Protein AF-A0A521TFN7-F1 (afdb_monomer_lite)

Structure (mmCIF, N/CA/C/O backbone):
data_AF-A0A521TFN7-F1
#
_entry.id   AF-A0A521TFN7-F1
#
loop_
_atom_site.group_PDB
_atom_site.id
_atom_site.type_symbol
_atom_site.label_atom_id
_atom_site.label_alt_id
_atom_site.label_comp_id
_atom_site.label_asym_id
_atom_site.label_entity_id
_atom_site.label_seq_id
_atom_site.pdbx_PDB_ins_code
_atom_site.Cartn_x
_atom_site.Cartn_y
_atom_site.Cartn_z
_atom_site.occupancy
_atom_site.B_iso_or_equiv
_atom_site.auth_seq_id
_atom_site.auth_comp_id
_atom_site.auth_asym_id
_atom_site.auth_atom_id
_atom_site.pdbx_PDB_model_num
ATOM 1 N N . MET A 1 1 ? 11.856 5.844 88.228 1.00 38.41 1 MET A N 1
ATOM 2 C CA . MET A 1 1 ? 12.738 6.100 87.065 1.00 38.41 1 MET A CA 1
ATOM 3 C C . MET A 1 1 ? 12.135 5.305 85.913 1.00 38.41 1 MET A C 1
ATOM 5 O O . MET A 1 1 ? 11.986 4.114 86.099 1.00 38.41 1 MET A O 1
ATOM 9 N N . THR A 1 2 ? 11.621 5.819 84.799 1.00 38.81 2 THR A N 1
ATOM 10 C CA . THR A 1 2 ? 11.638 7.142 84.160 1.00 38.81 2 THR A CA 1
ATOM 11 C C . THR A 1 2 ? 10.462 7.181 83.156 1.00 38.81 2 THR A C 1
ATOM 13 O O . THR A 1 2 ? 9.836 6.163 82.889 1.00 38.81 2 THR A O 1
ATOM 16 N N . LYS A 1 3 ? 10.146 8.386 82.681 1.00 35.00 3 LYS A N 1
ATOM 17 C CA . LYS A 1 3 ? 8.967 8.874 81.939 1.00 35.00 3 LYS A CA 1
ATOM 18 C C . LYS A 1 3 ? 8.659 8.250 80.546 1.00 35.00 3 LYS A C 1
ATOM 20 O O . LYS A 1 3 ? 9.514 7.570 79.992 1.00 35.00 3 LYS A O 1
ATOM 25 N N . PRO A 1 4 ? 7.457 8.546 79.986 1.00 46.44 4 PRO A N 1
ATOM 26 C CA . PRO A 1 4 ? 6.921 8.032 78.715 1.00 46.44 4 PRO A CA 1
ATOM 27 C C . PRO A 1 4 ? 7.415 8.814 77.482 1.00 46.44 4 PRO A C 1
ATOM 29 O O . PRO A 1 4 ? 7.963 9.909 77.622 1.00 46.44 4 PRO A O 1
ATOM 32 N N . THR A 1 5 ? 7.146 8.303 76.274 1.00 49.28 5 THR A N 1
ATOM 33 C CA . THR A 1 5 ? 7.401 9.014 75.007 1.00 49.28 5 THR A CA 1
ATOM 34 C C . THR A 1 5 ? 6.117 9.182 74.191 1.00 49.28 5 THR A C 1
ATOM 36 O O . THR A 1 5 ? 5.530 8.221 73.703 1.00 49.28 5 THR A O 1
ATOM 39 N N . THR A 1 6 ? 5.709 10.442 74.059 1.00 44.41 6 THR A N 1
ATOM 40 C CA . THR A 1 6 ? 4.770 11.001 73.074 1.00 44.41 6 THR A CA 1
ATOM 41 C C . THR A 1 6 ? 5.543 11.374 71.803 1.00 44.41 6 THR A C 1
ATOM 43 O O . THR A 1 6 ? 6.673 11.821 71.951 1.00 44.41 6 THR A O 1
ATOM 46 N N . ILE A 1 7 ? 4.936 11.274 70.610 1.00 44.56 7 ILE A N 1
ATOM 47 C CA . ILE A 1 7 ? 5.094 12.137 69.402 1.00 44.56 7 ILE A CA 1
ATOM 48 C C . ILE A 1 7 ? 4.027 11.626 68.403 1.00 44.56 7 ILE A C 1
ATOM 50 O O . ILE A 1 7 ? 4.047 10.463 68.027 1.00 44.56 7 ILE A O 1
ATOM 54 N N . ALA A 1 8 ? 2.881 12.288 68.225 1.00 36.22 8 ALA A N 1
ATOM 55 C CA . ALA A 1 8 ? 2.590 13.524 67.483 1.00 36.22 8 ALA A CA 1
ATOM 56 C C . ALA A 1 8 ? 2.286 13.307 65.978 1.00 36.22 8 ALA A C 1
ATOM 58 O O . ALA A 1 8 ? 3.154 12.973 65.186 1.00 36.22 8 ALA A O 1
ATOM 59 N N . ARG A 1 9 ? 1.000 13.536 65.657 1.00 42.31 9 ARG A N 1
ATOM 60 C CA . ARG A 1 9 ? 0.372 14.092 64.438 1.00 42.31 9 ARG A CA 1
ATOM 61 C C . ARG A 1 9 ? 1.174 14.130 63.123 1.00 42.31 9 ARG A C 1
ATOM 63 O O . ARG A 1 9 ? 2.123 14.892 63.011 1.00 42.31 9 ARG A O 1
ATOM 70 N N . CYS A 1 10 ? 0.552 13.590 62.071 1.00 30.14 10 CYS A N 1
ATOM 71 C CA . CYS A 1 10 ? 0.460 14.269 60.774 1.00 30.14 10 CYS A CA 1
ATOM 72 C C . CYS A 1 10 ? -1.018 14.420 60.378 1.00 30.14 10 CYS A C 1
ATOM 74 O O . CYS A 1 10 ? -1.673 13.471 59.958 1.00 30.14 10 CYS A O 1
ATOM 76 N N . LEU A 1 11 ? -1.536 15.638 60.556 1.00 45.72 11 LEU A N 1
ATOM 77 C CA . LEU A 1 11 ? -2.628 16.182 59.753 1.00 45.72 11 LEU A CA 1
ATOM 78 C C . LEU A 1 11 ? -2.015 16.553 58.396 1.00 45.72 11 LEU A C 1
ATOM 80 O O . LEU A 1 11 ? -1.072 17.341 58.375 1.00 45.72 11 LEU A O 1
ATOM 84 N N . ALA A 1 12 ? -2.566 16.064 57.289 1.00 41.22 12 ALA A N 1
ATOM 85 C CA . ALA A 1 12 ? -2.357 16.685 55.985 1.00 41.22 12 ALA A CA 1
ATOM 86 C C . ALA A 1 12 ? -3.567 16.431 55.076 1.00 41.22 12 ALA A C 1
ATOM 88 O O . ALA A 1 12 ? -3.718 15.370 54.487 1.00 41.22 12 ALA A O 1
ATOM 89 N N . LEU A 1 13 ? -4.431 17.448 55.056 1.00 41.59 13 LEU A N 1
ATOM 90 C CA . LEU A 1 13 ? -5.149 17.995 53.903 1.00 41.59 13 LEU A CA 1
ATOM 91 C C . LEU A 1 13 ? -5.840 17.012 52.947 1.00 41.59 13 LEU A C 1
ATOM 93 O O . LEU A 1 13 ? -5.252 16.483 52.010 1.00 41.59 13 LEU A O 1
ATOM 97 N N . ALA A 1 14 ? -7.161 16.935 53.111 1.00 45.47 14 ALA A N 1
ATOM 98 C CA . ALA A 1 14 ? -8.080 16.661 52.019 1.00 45.47 14 ALA A CA 1
ATOM 99 C C . ALA A 1 14 ? -7.884 17.713 50.912 1.00 45.47 14 ALA A C 1
ATOM 101 O O . ALA A 1 14 ? -8.245 18.881 51.073 1.00 45.47 14 ALA A O 1
ATOM 102 N N . SER A 1 15 ? -7.291 17.302 49.795 1.00 44.66 15 SER A N 1
ATOM 103 C CA . SER A 1 15 ? -7.237 18.101 48.576 1.00 44.66 15 SER A CA 1
ATOM 104 C C . SER A 1 15 ? -8.572 17.988 47.848 1.00 44.66 15 SER A C 1
ATOM 106 O O . SER A 1 15 ? -8.846 17.017 47.148 1.00 44.66 15 SER A O 1
ATOM 108 N N . VAL A 1 16 ? -9.410 19.007 48.025 1.00 49.88 16 VAL A N 1
ATOM 109 C CA . VAL A 1 16 ? -10.471 19.347 47.079 1.00 49.88 16 VAL A CA 1
ATOM 110 C C . VAL A 1 16 ? -9.792 20.034 45.898 1.00 49.88 16 VAL A C 1
ATOM 112 O O . VAL A 1 16 ? -9.343 21.170 46.024 1.00 49.88 16 VAL A O 1
ATOM 115 N N . THR A 1 17 ? -9.714 19.366 44.750 1.00 49.09 17 THR A N 1
ATOM 116 C CA . THR A 1 17 ? -9.373 20.023 43.482 1.00 49.09 17 THR A CA 1
ATOM 117 C C . THR A 1 17 ? -10.346 19.597 42.394 1.00 49.09 17 THR A C 1
ATOM 119 O O . THR A 1 17 ? -10.258 18.496 41.865 1.00 49.09 17 THR A O 1
ATOM 122 N N . GLY A 1 18 ? -11.262 20.518 42.085 1.00 44.19 18 GLY A N 1
ATOM 123 C CA . GLY A 1 18 ? -11.670 20.847 40.721 1.00 44.19 18 GLY A CA 1
ATOM 124 C C . GLY A 1 18 ? -12.322 19.741 39.903 1.00 44.19 18 GLY A C 1
ATOM 125 O O . GLY A 1 18 ? -11.679 19.130 39.056 1.00 44.19 18 GLY A O 1
ATOM 126 N N . ALA A 1 19 ? -13.636 19.593 40.059 1.00 43.91 19 ALA A N 1
ATOM 127 C CA . ALA A 1 19 ? -14.483 19.013 39.030 1.00 43.91 19 ALA A CA 1
ATOM 128 C C . ALA A 1 19 ? -14.452 19.904 37.771 1.00 43.91 19 ALA A C 1
ATOM 130 O O . ALA A 1 19 ? -15.163 20.903 37.690 1.00 43.91 19 ALA A O 1
ATOM 131 N N . CYS A 1 20 ? -13.644 19.537 36.777 1.00 45.12 20 CYS A N 1
ATOM 132 C CA . CYS A 1 20 ? -13.971 19.848 35.389 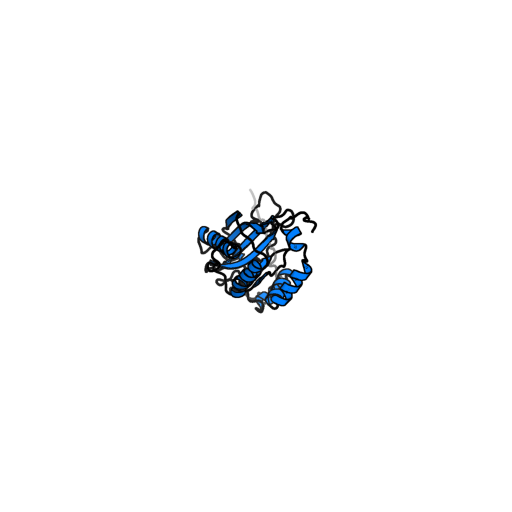1.00 45.12 20 CYS A CA 1
ATOM 133 C C . CYS A 1 20 ? -15.000 18.804 34.949 1.00 45.12 20 CYS A C 1
ATOM 135 O O . CYS A 1 20 ? -14.639 17.711 34.525 1.00 45.12 20 CYS A O 1
ATOM 137 N N . GLY A 1 21 ? -16.282 19.121 35.135 1.00 45.97 21 GLY A N 1
ATOM 138 C CA . GLY A 1 21 ? -17.409 18.324 34.651 1.00 45.97 21 GLY A CA 1
ATOM 139 C C . GLY A 1 21 ? -17.559 18.433 33.135 1.00 45.97 21 GLY A C 1
ATOM 140 O O . GLY A 1 21 ? -18.545 18.978 32.653 1.00 45.97 21 GLY A O 1
ATOM 141 N N . GLY A 1 22 ? -16.558 17.969 32.392 1.00 53.75 22 GLY A N 1
ATOM 142 C CA . GLY A 1 22 ? -16.786 17.489 31.038 1.00 53.75 22 GLY A CA 1
ATOM 143 C C . GLY A 1 22 ? -17.196 16.031 31.156 1.00 53.75 22 GLY A C 1
ATOM 144 O O . GLY A 1 22 ? -16.505 15.269 31.837 1.00 53.75 22 GLY A O 1
ATOM 145 N N . ASP A 1 23 ? -18.309 15.646 30.537 1.00 58.56 23 ASP A N 1
ATOM 146 C CA . ASP A 1 23 ? -18.606 14.228 30.366 1.00 58.56 23 ASP A CA 1
ATOM 147 C C . ASP A 1 23 ? -17.363 13.546 29.773 1.00 58.56 23 ASP A C 1
ATOM 149 O O . ASP A 1 23 ? -16.741 14.110 28.858 1.00 58.56 23 ASP A O 1
ATOM 153 N N . PRO A 1 24 ? -16.937 12.381 30.299 1.00 59.69 24 PRO A N 1
ATOM 154 C CA . PRO A 1 24 ? -15.847 11.644 29.685 1.00 59.69 24 PRO A CA 1
ATOM 155 C C . PRO A 1 24 ? -16.196 11.455 28.211 1.00 59.69 24 PRO A C 1
ATOM 157 O O . PRO A 1 24 ? -17.308 11.035 27.884 1.00 59.69 24 PRO A O 1
ATOM 160 N N . ALA A 1 25 ? -15.261 11.823 27.329 1.00 62.19 25 ALA A N 1
ATOM 161 C CA . ALA A 1 25 ? -15.455 11.665 25.896 1.00 62.19 25 ALA A CA 1
ATOM 162 C C . ALA A 1 25 ? -15.957 10.234 25.625 1.00 62.19 25 ALA A C 1
ATOM 164 O O . ALA A 1 25 ? -15.426 9.297 26.238 1.00 62.19 25 ALA A O 1
ATOM 165 N N . PRO A 1 26 ? -16.972 10.051 24.758 1.00 66.31 26 PRO A N 1
ATOM 166 C CA . PRO A 1 26 ? -17.491 8.727 24.454 1.00 66.31 26 PRO A CA 1
ATOM 167 C C . PRO A 1 26 ? -16.340 7.785 24.110 1.00 66.31 26 PRO A C 1
ATOM 169 O O . PRO A 1 26 ? -15.403 8.180 23.408 1.00 66.31 26 PRO A O 1
ATOM 172 N N . ALA A 1 27 ? -16.400 6.546 24.604 1.00 63.53 27 ALA A N 1
ATOM 173 C CA . ALA A 1 27 ? -15.430 5.537 24.206 1.00 63.53 27 ALA A CA 1
ATOM 174 C C . ALA A 1 27 ? -15.408 5.456 22.666 1.00 63.53 27 ALA A C 1
ATOM 176 O O . ALA A 1 27 ? -16.480 5.463 22.049 1.00 63.53 27 ALA A O 1
ATOM 177 N N . PRO A 1 28 ? -14.223 5.421 22.029 1.00 69.19 28 PRO A N 1
ATOM 178 C CA . PRO A 1 28 ? -14.148 5.355 20.578 1.00 69.19 28 PRO A CA 1
ATOM 179 C C . PRO A 1 28 ? -14.893 4.111 20.086 1.00 69.19 28 PRO A C 1
ATOM 181 O O . PRO A 1 28 ? -14.768 3.034 20.674 1.00 69.19 28 PRO A O 1
ATOM 184 N N . SER A 1 29 ? -15.678 4.269 19.016 1.00 81.19 29 SER A N 1
ATOM 185 C CA . SER A 1 29 ? -16.387 3.150 18.389 1.00 81.19 29 SER A CA 1
ATOM 186 C C . SER A 1 29 ? -15.400 2.008 18.098 1.00 81.19 29 SER A C 1
ATOM 188 O O . SER A 1 29 ? -14.308 2.284 17.595 1.00 81.19 29 SER A O 1
ATOM 190 N N . PRO A 1 30 ? -15.754 0.730 18.336 1.00 87.00 30 PRO A N 1
ATOM 191 C CA . PRO A 1 30 ? -14.953 -0.406 17.874 1.00 87.00 30 PRO A CA 1
ATOM 192 C C . PRO A 1 30 ? -14.670 -0.361 16.363 1.00 87.00 30 PRO A C 1
ATOM 194 O O . PRO A 1 30 ? -13.652 -0.862 15.892 1.00 87.00 30 PRO A O 1
ATOM 197 N N . GLU A 1 31 ? -15.546 0.295 15.599 1.00 91.38 31 GLU A N 1
ATOM 198 C CA . GLU A 1 31 ? -15.389 0.536 14.163 1.00 91.38 31 GLU A CA 1
ATOM 199 C C . GLU A 1 31 ? -14.352 1.617 13.842 1.00 91.38 31 GLU A C 1
ATOM 201 O O . GLU A 1 31 ? -13.931 1.723 12.701 1.00 91.38 31 GLU A O 1
ATOM 206 N N . ALA A 1 32 ? -13.929 2.415 14.822 1.00 94.69 32 ALA A N 1
ATOM 207 C CA . ALA A 1 32 ? -12.884 3.427 14.689 1.00 94.69 32 ALA A CA 1
ATOM 208 C C . ALA A 1 32 ? -11.502 2.911 15.124 1.00 94.69 32 ALA A C 1
ATOM 210 O O . ALA A 1 32 ? -10.544 3.682 15.161 1.00 94.69 32 ALA A O 1
ATOM 211 N N . ALA A 1 33 ? -11.377 1.631 15.490 1.00 96.88 33 ALA A N 1
ATOM 212 C CA . ALA A 1 33 ? -10.116 1.075 15.961 1.00 96.88 33 ALA A CA 1
ATOM 213 C C . ALA A 1 33 ? -9.003 1.204 14.902 1.00 96.88 33 ALA A C 1
ATOM 215 O O . ALA A 1 33 ? -9.241 1.071 13.698 1.00 96.88 33 ALA A O 1
ATOM 216 N N . LEU A 1 34 ? -7.777 1.455 15.366 1.00 97.44 34 LEU A N 1
ATOM 217 C CA . LEU A 1 34 ? -6.564 1.491 14.542 1.00 97.44 34 LEU A CA 1
ATOM 218 C C . LEU A 1 34 ? -6.017 0.079 14.345 1.00 97.44 34 LEU A C 1
ATOM 220 O O . LEU A 1 34 ? -6.179 -0.767 15.223 1.00 97.44 34 LEU A O 1
ATOM 224 N N . SER A 1 35 ? -5.323 -0.175 13.234 1.00 97.31 35 SER A N 1
ATOM 225 C CA . SER A 1 35 ? -4.816 -1.516 12.890 1.00 97.31 35 SER A CA 1
ATOM 226 C C . SER A 1 35 ? -4.012 -2.176 14.023 1.00 97.31 35 SER A C 1
ATOM 228 O O . SER A 1 35 ? -4.140 -3.377 14.248 1.00 97.31 35 SER A O 1
ATOM 230 N N . THR A 1 36 ? -3.269 -1.399 14.815 1.00 95.75 36 THR A N 1
ATOM 231 C CA . THR A 1 36 ? -2.483 -1.860 15.978 1.00 95.75 36 THR A CA 1
ATOM 232 C C . THR A 1 36 ? -3.307 -2.531 17.090 1.00 95.75 36 THR A C 1
ATOM 234 O O . THR A 1 36 ? -2.746 -3.241 17.934 1.00 95.75 36 THR A O 1
ATOM 237 N N . ALA A 1 37 ? -4.633 -2.360 17.086 1.00 96.12 37 ALA A N 1
ATOM 238 C CA . ALA A 1 37 ? -5.553 -3.067 17.973 1.00 96.12 37 ALA A CA 1
ATOM 239 C C . ALA A 1 37 ? -5.687 -4.561 17.627 1.00 96.12 37 ALA A C 1
ATOM 241 O O . ALA A 1 37 ? -5.988 -5.367 18.509 1.00 96.12 37 ALA A O 1
ATOM 242 N N . LEU A 1 38 ? -5.435 -4.946 16.373 1.00 96.62 38 LEU A N 1
ATOM 243 C CA . LEU A 1 38 ? -5.577 -6.325 15.916 1.00 96.62 38 LEU A CA 1
ATOM 244 C C . LEU A 1 38 ? -4.366 -7.188 16.278 1.00 96.62 38 LEU A C 1
ATOM 246 O O . LEU A 1 38 ? -3.252 -6.718 16.534 1.00 96.62 38 LEU A O 1
ATOM 250 N N . ARG A 1 39 ? -4.600 -8.499 16.282 1.00 97.19 39 ARG A N 1
ATOM 251 C CA . ARG A 1 39 ? -3.575 -9.541 16.388 1.00 97.19 39 ARG A CA 1
ATOM 252 C C . ARG A 1 39 ? -3.748 -10.525 15.233 1.00 97.19 39 ARG A C 1
ATOM 254 O O . ARG A 1 39 ? -4.873 -10.674 14.759 1.00 97.19 39 ARG A O 1
ATOM 261 N N . PRO A 1 40 ? -2.677 -11.205 14.792 1.00 96.94 40 PRO A N 1
ATOM 262 C CA . PRO A 1 40 ? -2.772 -12.198 13.731 1.00 96.94 40 PRO A CA 1
ATOM 263 C C . PRO A 1 40 ? -3.868 -13.235 14.018 1.00 96.94 40 PRO A C 1
ATOM 265 O O . PRO A 1 40 ? -3.866 -13.881 15.067 1.00 96.94 40 PRO A O 1
ATOM 268 N N . ARG A 1 41 ? -4.813 -13.383 13.085 1.00 97.94 41 ARG A N 1
ATOM 269 C CA . ARG A 1 41 ? -5.868 -14.417 13.107 1.00 97.94 41 ARG A CA 1
ATOM 270 C C . ARG A 1 41 ? -5.564 -15.577 12.166 1.00 97.94 41 ARG A C 1
ATOM 272 O O . ARG A 1 41 ? -6.124 -16.656 12.328 1.00 97.94 41 ARG A O 1
ATOM 279 N N . GLN A 1 42 ? -4.677 -15.343 11.202 1.00 98.44 42 GLN A N 1
ATOM 280 C CA . GLN A 1 42 ? -4.198 -16.325 10.239 1.00 98.44 42 GLN A CA 1
ATOM 281 C C . GLN A 1 42 ? -2.756 -16.734 10.559 1.00 98.44 42 GLN A C 1
ATOM 283 O O . GLN A 1 42 ? -2.085 -16.124 11.395 1.00 98.44 42 GLN A O 1
ATOM 288 N N . THR A 1 43 ? -2.266 -17.783 9.900 1.00 98.62 43 THR A N 1
ATOM 289 C CA . THR A 1 43 ? -0.879 -18.230 10.079 1.00 98.62 43 THR A CA 1
ATOM 290 C C . THR A 1 43 ? 0.109 -17.241 9.444 1.00 98.62 43 THR A C 1
ATOM 292 O O . THR A 1 43 ? -0.227 -16.576 8.464 1.00 98.62 43 THR A O 1
ATOM 295 N N . PRO A 1 44 ? 1.367 -17.179 9.917 1.00 98.75 44 PRO A N 1
ATOM 296 C CA . PRO A 1 44 ? 2.419 -16.414 9.244 1.00 98.75 44 PRO A CA 1
ATOM 297 C C . PRO A 1 44 ? 2.543 -16.748 7.745 1.00 98.75 44 PRO A C 1
ATOM 299 O O . PRO A 1 44 ? 2.650 -15.855 6.908 1.00 98.75 44 PRO A O 1
ATOM 302 N N . ALA A 1 45 ? 2.442 -18.036 7.394 1.00 98.81 45 ALA A N 1
ATOM 303 C CA . ALA A 1 45 ? 2.493 -18.497 6.007 1.00 98.81 45 ALA A CA 1
ATOM 304 C C . ALA A 1 45 ? 1.340 -17.947 5.152 1.00 98.81 45 ALA A C 1
ATOM 306 O O . ALA A 1 45 ? 1.550 -17.637 3.982 1.00 98.81 45 ALA A O 1
ATOM 307 N N . TYR A 1 46 ? 0.144 -17.778 5.727 1.00 98.81 46 TYR A N 1
ATOM 308 C CA . TYR A 1 46 ? -0.986 -17.170 5.027 1.00 98.81 46 TYR A CA 1
ATOM 309 C C . TYR A 1 46 ? -0.685 -15.722 4.628 1.00 98.81 46 TYR A C 1
ATOM 311 O O . TYR A 1 46 ? -0.870 -15.365 3.468 1.00 98.81 46 TYR A O 1
ATOM 319 N N . TYR A 1 47 ? -0.182 -14.896 5.550 1.00 98.81 47 TYR A N 1
ATOM 320 C CA . TYR A 1 47 ? 0.101 -13.487 5.252 1.00 98.81 47 TYR A CA 1
ATOM 321 C C . TYR A 1 47 ? 1.194 -13.332 4.187 1.00 98.81 47 TYR A C 1
ATOM 323 O O . TYR A 1 47 ? 1.046 -12.527 3.268 1.00 98.81 47 TYR A O 1
ATOM 331 N N . VAL A 1 48 ? 2.243 -14.161 4.250 1.00 98.88 48 VAL A N 1
ATOM 332 C CA . VAL A 1 48 ? 3.282 -14.216 3.207 1.00 98.88 48 VAL A CA 1
ATOM 333 C C . VAL A 1 48 ? 2.700 -14.664 1.863 1.00 98.88 48 VAL A C 1
ATOM 335 O O . VAL A 1 48 ? 3.049 -14.096 0.829 1.00 98.88 48 VAL A O 1
ATOM 338 N N . ALA A 1 49 ? 1.802 -15.652 1.851 1.00 98.81 49 ALA A N 1
ATOM 339 C CA . ALA A 1 49 ? 1.150 -16.103 0.625 1.00 98.81 49 ALA A CA 1
ATOM 340 C C . ALA A 1 49 ? 0.282 -14.996 0.005 1.00 98.81 49 ALA A C 1
ATOM 342 O O . ALA A 1 49 ? 0.396 -14.742 -1.189 1.00 98.81 49 ALA A O 1
ATOM 343 N N . GLN A 1 50 ? -0.520 -14.284 0.803 1.00 98.88 50 GLN A N 1
ATOM 344 C CA . GLN A 1 50 ? -1.331 -13.160 0.316 1.00 98.88 50 GLN A CA 1
ATOM 345 C C . GLN A 1 50 ? -0.471 -12.020 -0.249 1.00 98.88 50 GLN A C 1
ATOM 347 O O . GLN A 1 50 ? -0.809 -11.461 -1.289 1.00 98.88 50 GLN A O 1
ATOM 352 N N . ALA A 1 51 ? 0.658 -11.698 0.388 1.00 98.75 51 ALA A N 1
ATOM 353 C CA . ALA A 1 51 ? 1.592 -10.705 -0.141 1.00 98.75 51 ALA A CA 1
ATOM 354 C C . ALA A 1 51 ? 2.227 -11.153 -1.472 1.00 98.75 51 ALA A C 1
ATOM 356 O O . ALA A 1 51 ? 2.353 -10.362 -2.400 1.00 98.75 51 ALA A O 1
ATOM 357 N N . ASN A 1 52 ? 2.569 -12.437 -1.621 1.00 98.75 52 ASN A N 1
ATOM 358 C CA . ASN A 1 52 ? 3.062 -12.956 -2.900 1.00 98.75 52 ASN A CA 1
ATOM 359 C C . ASN A 1 52 ? 1.993 -12.931 -3.999 1.00 98.75 52 ASN A C 1
ATOM 361 O O . ASN A 1 52 ? 2.304 -12.525 -5.115 1.00 98.75 52 ASN A O 1
ATOM 365 N N . LEU A 1 53 ? 0.744 -13.280 -3.675 1.00 98.62 53 LEU A N 1
ATOM 366 C CA . LEU A 1 53 ? -0.378 -13.175 -4.612 1.00 98.62 53 LEU A CA 1
ATOM 367 C C . LEU A 1 53 ? -0.599 -11.735 -5.078 1.00 98.62 53 LEU A C 1
ATOM 369 O O . LEU A 1 53 ? -0.923 -11.507 -6.238 1.00 98.62 53 LEU A O 1
ATOM 373 N N . TYR A 1 54 ? -0.402 -10.749 -4.200 1.00 98.62 54 TYR A N 1
ATOM 374 C CA . TYR A 1 54 ? -0.418 -9.345 -4.602 1.00 98.62 54 TYR A CA 1
ATOM 375 C C . TYR A 1 54 ? 0.628 -9.054 -5.687 1.00 98.62 54 TYR A C 1
ATOM 377 O O . TYR A 1 54 ? 0.285 -8.473 -6.716 1.00 98.62 54 TYR A O 1
ATOM 385 N N . PHE A 1 55 ? 1.871 -9.511 -5.516 1.00 98.50 55 PHE A N 1
ATOM 386 C CA . PHE A 1 55 ? 2.913 -9.319 -6.529 1.00 98.50 55 PHE A CA 1
ATOM 387 C C . PHE A 1 55 ? 2.678 -10.112 -7.812 1.00 98.50 55 PHE A C 1
ATOM 389 O O . PHE A 1 55 ? 3.107 -9.663 -8.870 1.00 98.50 55 PHE A O 1
ATOM 396 N N . ASP A 1 56 ? 1.960 -11.234 -7.756 1.00 98.19 56 ASP A N 1
ATOM 397 C CA . ASP A 1 56 ? 1.517 -11.937 -8.964 1.00 98.19 56 ASP A CA 1
ATOM 398 C C . ASP A 1 56 ? 0.568 -11.073 -9.802 1.00 98.19 56 ASP A C 1
ATOM 400 O O . ASP A 1 56 ? 0.661 -11.076 -11.026 1.00 98.19 56 ASP A O 1
ATOM 404 N N . THR A 1 57 ? -0.260 -10.226 -9.177 1.00 97.19 57 THR A N 1
ATOM 405 C CA . THR A 1 57 ? -1.090 -9.265 -9.931 1.00 97.19 57 THR A CA 1
ATOM 406 C C . THR A 1 57 ? -0.276 -8.202 -10.671 1.00 97.19 57 THR A C 1
ATOM 408 O O . THR A 1 57 ? -0.811 -7.548 -11.564 1.00 97.19 57 THR A O 1
ATOM 411 N N . LEU A 1 58 ? 1.001 -8.041 -10.311 1.00 97.19 58 LEU A N 1
ATOM 412 C CA . LEU A 1 58 ? 1.953 -7.091 -10.882 1.00 97.19 58 LEU A CA 1
ATOM 413 C C . LEU A 1 58 ? 3.069 -7.792 -11.688 1.00 97.19 58 LEU A C 1
ATOM 415 O O . LEU A 1 58 ? 4.020 -7.136 -12.100 1.00 97.19 58 LEU A O 1
ATOM 419 N N . ASP A 1 59 ? 2.986 -9.109 -11.914 1.00 98.06 59 ASP A N 1
ATOM 420 C CA . ASP A 1 59 ? 3.950 -9.875 -12.712 1.00 98.06 59 ASP A CA 1
ATOM 421 C C . ASP A 1 59 ? 3.277 -10.375 -13.993 1.00 98.06 59 ASP A C 1
ATOM 423 O O . ASP A 1 59 ? 2.397 -11.231 -13.961 1.00 98.06 59 ASP A O 1
ATOM 427 N N . THR A 1 60 ? 3.725 -9.885 -15.148 1.00 97.69 60 THR A N 1
ATOM 428 C CA . THR A 1 60 ? 3.171 -10.265 -16.463 1.00 97.69 60 THR A CA 1
ATOM 429 C C . THR A 1 60 ? 3.327 -11.746 -16.824 1.00 97.69 60 THR A C 1
ATOM 431 O O . THR A 1 60 ? 2.743 -12.193 -17.810 1.00 97.69 60 THR A O 1
ATOM 434 N N . ARG A 1 61 ? 4.092 -12.524 -16.048 1.00 96.75 61 ARG A N 1
ATOM 435 C CA . ARG A 1 61 ? 4.231 -13.980 -16.223 1.00 96.75 61 ARG A CA 1
ATOM 436 C C . ARG A 1 61 ? 3.264 -14.792 -15.361 1.00 96.75 61 ARG A C 1
ATOM 438 O O . ARG A 1 61 ? 3.176 -16.002 -15.559 1.00 96.75 61 ARG A O 1
ATOM 445 N N . ALA A 1 62 ? 2.608 -14.172 -14.383 1.00 97.31 62 ALA A N 1
ATOM 446 C CA . ALA A 1 62 ? 1.670 -14.850 -13.500 1.00 97.31 62 ALA A CA 1
ATOM 447 C C . ALA A 1 62 ? 0.262 -14.908 -14.113 1.00 97.31 62 ALA A C 1
ATOM 449 O O . ALA A 1 62 ? -0.065 -14.173 -15.045 1.00 97.31 62 ALA A O 1
ATOM 450 N N . ASP A 1 63 ? -0.583 -15.800 -13.589 1.00 96.06 63 ASP A N 1
ATOM 451 C CA . ASP A 1 63 ? -1.984 -15.883 -14.003 1.00 96.06 63 ASP A CA 1
ATOM 452 C C . ASP A 1 63 ? -2.769 -14.681 -13.441 1.00 96.06 63 ASP A C 1
ATOM 454 O O . ASP A 1 63 ? -2.959 -14.594 -12.224 1.00 96.06 63 ASP A O 1
ATOM 458 N N . PRO A 1 64 ? -3.286 -13.772 -14.292 1.00 91.06 64 PRO A N 1
ATOM 459 C CA . PRO A 1 64 ? -3.986 -12.577 -13.834 1.00 91.06 64 PRO A CA 1
ATOM 460 C C . PRO A 1 64 ? -5.327 -12.876 -13.150 1.00 91.06 64 PRO A C 1
ATOM 462 O O . PRO A 1 64 ? -5.933 -11.952 -12.596 1.00 91.06 64 PRO A O 1
ATOM 465 N N . ALA A 1 65 ? -5.845 -14.108 -13.220 1.00 93.19 65 ALA A N 1
ATOM 466 C CA . ALA A 1 65 ? -7.051 -14.527 -12.507 1.00 93.19 65 ALA A CA 1
ATOM 467 C C . ALA A 1 65 ? -6.795 -14.796 -11.016 1.00 93.19 65 ALA A C 1
ATOM 469 O O . ALA A 1 65 ? -7.735 -14.732 -10.219 1.00 93.19 65 ALA A O 1
ATOM 470 N N . ILE A 1 66 ? -5.545 -15.066 -10.634 1.00 95.69 66 ILE A N 1
ATOM 471 C CA . ILE A 1 66 ? -5.161 -15.319 -9.250 1.00 95.69 66 ILE A CA 1
ATOM 472 C C . ILE A 1 66 ? -4.829 -13.977 -8.594 1.00 95.69 66 ILE A C 1
ATOM 474 O O . ILE A 1 66 ? -3.909 -13.273 -8.997 1.00 95.69 66 ILE A O 1
ATOM 478 N N . VAL A 1 67 ? -5.609 -13.607 -7.582 1.00 97.50 67 VAL A N 1
ATOM 479 C CA . VAL A 1 67 ? -5.482 -12.332 -6.864 1.00 97.50 67 VAL A CA 1
ATOM 480 C C . VAL A 1 67 ? -5.490 -12.587 -5.356 1.00 97.50 67 VAL A C 1
ATOM 482 O O . VAL A 1 67 ? -6.064 -13.589 -4.915 1.00 97.50 67 VAL A O 1
ATOM 485 N N . PRO A 1 68 ? -4.884 -11.709 -4.538 1.00 98.19 68 PRO A N 1
ATOM 486 C CA . PRO A 1 68 ? -5.001 -11.823 -3.093 1.00 98.19 68 PRO A CA 1
ATOM 487 C C . PRO A 1 68 ? -6.439 -11.533 -2.644 1.00 98.19 68 PRO A C 1
ATOM 489 O O . PRO A 1 68 ? -7.244 -10.910 -3.345 1.00 98.19 68 PRO A O 1
ATOM 492 N N . SER A 1 69 ? -6.754 -11.949 -1.425 1.00 98.50 69 SER A N 1
ATOM 493 C CA . SER A 1 69 ? -8.005 -11.617 -0.761 1.00 98.50 69 SER A CA 1
ATOM 494 C C . SER A 1 69 ? -7.981 -10.152 -0.326 1.00 98.50 69 SER A C 1
ATOM 496 O O . SER A 1 69 ? -7.505 -9.826 0.755 1.00 98.50 69 SER A O 1
ATOM 498 N N . TYR A 1 70 ? -8.454 -9.241 -1.171 1.00 98.56 70 TYR A N 1
ATOM 499 C CA . TYR A 1 70 ? -8.595 -7.821 -0.831 1.00 98.56 70 TYR A CA 1
ATOM 500 C C . TYR A 1 70 ? -9.869 -7.548 -0.036 1.00 98.56 70 TYR A C 1
ATOM 502 O O . TYR A 1 70 ? -10.915 -8.095 -0.375 1.00 98.56 70 TYR A O 1
ATOM 510 N N . SER A 1 71 ? -9.854 -6.605 0.905 1.00 98.31 71 SER A N 1
ATOM 511 C CA . SER A 1 71 ? -11.091 -6.048 1.466 1.00 98.31 71 SER A CA 1
ATOM 512 C C . SER A 1 71 ? -11.833 -5.228 0.404 1.00 98.31 71 SER A C 1
ATOM 514 O O . SER A 1 71 ? -11.243 -4.775 -0.581 1.00 98.31 71 SER A O 1
ATOM 516 N N . ALA A 1 72 ? -13.140 -5.015 0.580 1.00 97.81 72 ALA A N 1
ATOM 517 C CA . ALA A 1 72 ? -13.940 -4.254 -0.384 1.00 97.81 72 ALA A CA 1
ATOM 518 C C . ALA A 1 72 ? -13.380 -2.839 -0.638 1.00 97.81 72 ALA A C 1
ATOM 520 O O . ALA A 1 72 ? -13.382 -2.375 -1.778 1.00 97.81 72 ALA A O 1
ATOM 521 N N . ARG A 1 73 ? -12.854 -2.189 0.408 1.00 97.56 73 ARG A N 1
ATOM 522 C CA . ARG A 1 73 ? -12.271 -0.838 0.368 1.00 97.56 73 ARG A CA 1
ATOM 523 C C . ARG A 1 73 ? -10.781 -0.840 0.690 1.00 97.56 73 ARG A C 1
ATOM 525 O O . ARG A 1 73 ? -10.311 0.013 1.438 1.00 97.56 73 ARG A O 1
ATOM 532 N N . VAL A 1 74 ? -10.054 -1.810 0.139 1.00 98.69 74 VAL A N 1
ATOM 533 C CA . VAL A 1 74 ? -8.591 -1.812 0.186 1.00 98.69 74 VAL A CA 1
ATOM 534 C C . VAL A 1 74 ? -8.033 -0.510 -0.398 1.00 98.69 74 VAL A C 1
ATOM 536 O O . VAL A 1 74 ? -8.587 0.022 -1.360 1.00 98.69 74 VAL A O 1
ATOM 539 N N . ALA A 1 75 ? -6.947 0.004 0.170 1.00 98.75 75 ALA A N 1
ATOM 540 C CA . ALA A 1 75 ? -6.216 1.146 -0.371 1.00 98.75 75 ALA A CA 1
ATOM 541 C C . ALA A 1 75 ? -4.744 0.792 -0.603 1.00 98.75 75 ALA A C 1
ATOM 543 O O . ALA A 1 75 ? -4.164 0.056 0.193 1.00 98.75 75 ALA A O 1
ATOM 544 N N . ARG A 1 76 ? -4.146 1.351 -1.658 1.00 98.69 76 ARG A N 1
ATOM 545 C CA . ARG A 1 76 ? -2.700 1.326 -1.903 1.00 98.69 76 ARG A CA 1
ATOM 546 C C . ARG A 1 76 ? -2.138 2.739 -1.848 1.00 98.69 76 ARG A C 1
ATOM 548 O O . ARG A 1 76 ? -2.558 3.601 -2.624 1.00 98.69 76 ARG A O 1
ATOM 555 N N . TRP A 1 77 ? -1.216 2.950 -0.917 1.00 98.69 77 TRP A N 1
ATOM 556 C CA . TRP A 1 77 ? -0.555 4.215 -0.636 1.00 98.69 77 TRP A CA 1
ATOM 557 C C . TRP A 1 77 ? 0.947 4.104 -0.897 1.00 98.69 77 TRP A C 1
ATOM 559 O O . TRP A 1 77 ? 1.659 3.389 -0.200 1.00 98.69 77 TRP A O 1
ATOM 569 N N . GLU A 1 78 ? 1.432 4.818 -1.901 1.00 98.12 78 GLU A N 1
ATOM 570 C CA . GLU A 1 78 ? 2.821 4.791 -2.341 1.00 98.12 78 GLU A CA 1
ATOM 571 C C . GLU A 1 78 ? 3.485 6.128 -2.011 1.00 98.12 78 GLU A C 1
ATOM 573 O O . GLU A 1 78 ? 3.157 7.167 -2.591 1.00 98.12 78 GLU A O 1
ATOM 578 N N . TRP A 1 79 ? 4.416 6.117 -1.063 1.00 97.94 79 TRP A N 1
ATOM 579 C CA . TRP A 1 79 ? 5.112 7.318 -0.614 1.00 97.94 79 TRP A CA 1
ATOM 580 C C . TRP A 1 79 ? 5.955 7.950 -1.729 1.00 97.94 79 TRP A C 1
ATOM 582 O O . TRP A 1 79 ? 6.373 7.253 -2.654 1.00 97.94 79 TRP A O 1
ATOM 592 N N . PRO A 1 80 ? 6.240 9.267 -1.673 1.00 96.12 80 PRO A N 1
ATOM 593 C CA . PRO A 1 80 ? 7.070 9.926 -2.673 1.00 96.12 80 PRO A CA 1
ATOM 594 C C . PRO A 1 80 ? 8.380 9.156 -2.929 1.00 96.12 80 PRO A C 1
ATOM 596 O O . PRO A 1 80 ? 8.979 8.636 -1.987 1.00 96.12 80 PRO A O 1
ATOM 599 N N . PRO A 1 81 ? 8.836 9.068 -4.191 1.00 96.19 81 PRO A N 1
ATOM 600 C CA . PRO A 1 81 ? 8.453 9.896 -5.337 1.00 96.19 81 PRO A CA 1
ATOM 601 C C . PRO A 1 81 ? 7.224 9.401 -6.120 1.00 96.19 81 PRO A C 1
ATOM 603 O O . PRO A 1 81 ? 6.969 9.920 -7.208 1.00 96.19 81 PRO A O 1
ATOM 606 N N . TRP A 1 82 ? 6.500 8.412 -5.591 1.00 95.81 82 TRP A N 1
ATOM 607 C CA . TRP A 1 82 ? 5.282 7.852 -6.171 1.00 95.81 82 TRP A CA 1
ATOM 608 C C . TRP A 1 82 ? 4.052 8.747 -5.945 1.00 95.81 82 TRP A C 1
ATOM 610 O O . TRP A 1 82 ? 4.159 9.893 -5.503 1.00 95.81 82 TRP A O 1
ATOM 620 N N . TYR A 1 83 ? 2.866 8.241 -6.290 1.00 93.38 83 TYR A N 1
ATOM 621 C CA . TYR A 1 83 ? 1.658 9.059 -6.464 1.00 93.38 83 TYR A CA 1
ATOM 622 C C . TYR A 1 83 ? 0.706 9.068 -5.256 1.00 93.38 83 TYR A C 1
ATOM 624 O O . TYR A 1 83 ? -0.442 9.510 -5.380 1.00 93.38 83 TYR A O 1
ATOM 632 N N . LEU A 1 84 ? 1.155 8.602 -4.086 1.00 96.75 84 LEU A N 1
ATOM 633 C CA . LEU A 1 84 ? 0.330 8.418 -2.892 1.00 96.75 84 LEU A CA 1
ATOM 634 C C . LEU A 1 84 ? -0.793 7.405 -3.154 1.00 96.75 84 LEU A C 1
ATOM 636 O O . LEU A 1 84 ? -0.520 6.218 -3.280 1.00 96.75 84 LEU A O 1
ATOM 640 N N . LEU A 1 85 ? -2.055 7.823 -3.260 1.00 98.19 85 LEU A N 1
ATOM 641 C CA . LEU A 1 85 ? -3.171 6.893 -3.454 1.00 98.19 85 LEU A CA 1
ATOM 642 C C . LEU A 1 85 ? -3.231 6.370 -4.904 1.00 98.19 85 LEU A C 1
ATOM 644 O O . LEU A 1 85 ? -3.852 6.993 -5.767 1.00 98.19 85 LEU A O 1
ATOM 648 N N . THR A 1 86 ? -2.611 5.219 -5.165 1.00 96.62 86 THR A N 1
ATOM 649 C CA . THR A 1 86 ? -2.547 4.578 -6.498 1.00 96.62 86 THR A CA 1
ATOM 650 C C . THR A 1 86 ? -3.542 3.450 -6.694 1.00 96.62 86 THR A C 1
ATOM 652 O O . THR A 1 86 ? -3.713 2.955 -7.813 1.00 96.62 86 THR A O 1
ATOM 655 N N . GLY A 1 87 ? -4.224 3.053 -5.627 1.00 97.44 87 GLY A N 1
ATOM 656 C CA . GLY A 1 87 ? -5.352 2.151 -5.723 1.00 97.44 87 GLY A CA 1
ATOM 657 C C . GLY A 1 87 ? -6.336 2.326 -4.581 1.00 97.44 87 GLY A C 1
ATOM 658 O O . GLY A 1 87 ? -5.950 2.637 -3.453 1.00 97.44 87 GLY A O 1
ATOM 659 N N . TYR A 1 88 ? -7.620 2.170 -4.887 1.00 98.31 88 TYR A N 1
ATOM 660 C CA . TYR A 1 88 ? -8.694 2.273 -3.907 1.00 98.31 88 TYR A CA 1
ATOM 661 C C . TYR A 1 88 ? -9.904 1.454 -4.339 1.00 98.31 88 TYR A C 1
ATOM 663 O O . TYR A 1 88 ? -10.396 1.627 -5.446 1.00 98.31 88 TYR A O 1
ATOM 671 N N . GLU A 1 89 ? -10.407 0.622 -3.429 1.00 98.31 89 GLU A N 1
ATOM 672 C CA . GLU A 1 89 ? -11.429 -0.404 -3.655 1.00 98.31 89 GLU A CA 1
ATOM 673 C C . GLU A 1 89 ? -10.934 -1.628 -4.433 1.00 98.31 89 GLU A C 1
ATOM 675 O O . GLU A 1 89 ? -10.122 -1.553 -5.359 1.00 98.31 89 GLU A O 1
ATOM 680 N N . ARG A 1 90 ? -11.480 -2.796 -4.073 1.00 97.88 90 ARG A N 1
ATOM 681 C CA . ARG A 1 90 ? -11.085 -4.106 -4.620 1.00 97.88 90 ARG A CA 1
ATOM 682 C C . ARG A 1 90 ? -11.096 -4.140 -6.150 1.00 97.88 90 ARG A C 1
ATOM 684 O O . ARG A 1 90 ? -10.164 -4.643 -6.770 1.00 97.88 90 ARG A O 1
ATOM 691 N N . MET A 1 91 ? -12.161 -3.630 -6.768 1.00 96.38 91 MET A N 1
ATOM 692 C CA . MET A 1 91 ? -12.323 -3.714 -8.222 1.00 96.38 91 MET A CA 1
ATOM 693 C C . MET A 1 91 ? -11.312 -2.851 -8.966 1.00 96.38 91 MET A C 1
ATOM 695 O O . MET A 1 91 ? -10.786 -3.289 -9.990 1.00 96.38 91 MET A O 1
ATOM 699 N N . GLN A 1 92 ? -11.005 -1.660 -8.454 1.00 95.88 92 GLN A N 1
ATOM 700 C CA . GLN A 1 92 ? -9.992 -0.803 -9.056 1.00 95.88 92 GLN A CA 1
ATOM 701 C C . GLN A 1 92 ? -8.593 -1.386 -8.834 1.00 95.88 92 GLN A C 1
ATOM 703 O O . GLN A 1 92 ? -7.810 -1.377 -9.779 1.00 95.88 92 GLN A O 1
ATOM 708 N N . MET A 1 93 ? -8.302 -1.983 -7.669 1.00 96.88 93 MET A N 1
ATOM 709 C CA . MET A 1 93 ? -7.029 -2.682 -7.446 1.00 96.88 93 MET A CA 1
ATOM 710 C C . MET A 1 93 ? -6.787 -3.760 -8.504 1.00 96.88 93 MET A C 1
ATOM 712 O O . MET A 1 93 ? -5.695 -3.847 -9.054 1.00 96.88 93 MET A O 1
ATOM 716 N N . ILE A 1 94 ? -7.812 -4.548 -8.838 1.00 96.12 94 ILE A N 1
ATOM 717 C CA . ILE A 1 94 ? -7.695 -5.630 -9.824 1.00 96.12 94 ILE A CA 1
ATOM 718 C C . ILE A 1 94 ? -7.642 -5.077 -11.257 1.00 96.12 94 ILE A C 1
ATOM 720 O O . ILE A 1 94 ? -6.742 -5.399 -12.031 1.00 96.12 94 ILE A O 1
ATOM 724 N N . THR A 1 95 ? -8.623 -4.262 -11.645 1.00 94.88 95 THR A N 1
ATOM 725 C CA . THR A 1 95 ? -8.774 -3.805 -13.040 1.00 94.88 95 THR A CA 1
ATOM 726 C C . THR A 1 95 ? -7.781 -2.708 -13.411 1.00 94.88 95 THR A C 1
ATOM 728 O O . THR A 1 95 ? -7.202 -2.749 -14.495 1.00 94.88 95 THR A O 1
ATOM 731 N N . GLY A 1 96 ? -7.534 -1.768 -12.500 1.00 94.00 96 GLY A N 1
ATOM 732 C CA . GLY A 1 96 ? -6.564 -0.693 -12.670 1.00 94.00 96 GLY A CA 1
ATOM 733 C C . GLY A 1 96 ? -5.139 -1.222 -12.767 1.00 94.00 96 GLY A C 1
ATOM 734 O O . GLY A 1 96 ? -4.395 -0.774 -13.633 1.00 94.00 96 GLY A O 1
ATOM 735 N N . THR A 1 97 ? -4.778 -2.230 -11.966 1.00 94.19 97 THR A N 1
ATOM 736 C CA . THR A 1 97 ? -3.457 -2.871 -12.064 1.00 94.19 97 THR A CA 1
ATOM 737 C C . THR A 1 97 ? -3.261 -3.571 -13.408 1.00 94.19 97 THR A C 1
ATOM 739 O O . THR A 1 97 ? -2.226 -3.389 -14.044 1.00 94.19 97 THR A O 1
ATOM 742 N N . ARG A 1 98 ? -4.270 -4.298 -13.907 1.00 94.25 98 ARG A N 1
ATOM 743 C CA . ARG A 1 98 ? -4.203 -4.917 -15.244 1.00 94.25 98 ARG A CA 1
ATOM 744 C C . ARG A 1 98 ? -4.018 -3.881 -16.353 1.00 94.25 98 ARG A C 1
ATOM 746 O O . ARG A 1 98 ? -3.231 -4.101 -17.269 1.00 94.25 98 ARG A O 1
ATOM 753 N N . LEU A 1 99 ? -4.720 -2.749 -16.264 1.00 93.88 99 LEU A N 1
ATOM 754 C CA . LEU A 1 99 ? -4.544 -1.651 -17.212 1.00 93.88 99 LEU A CA 1
ATOM 755 C C . LEU A 1 99 ? -3.133 -1.058 -17.117 1.00 93.88 99 LEU A C 1
ATOM 757 O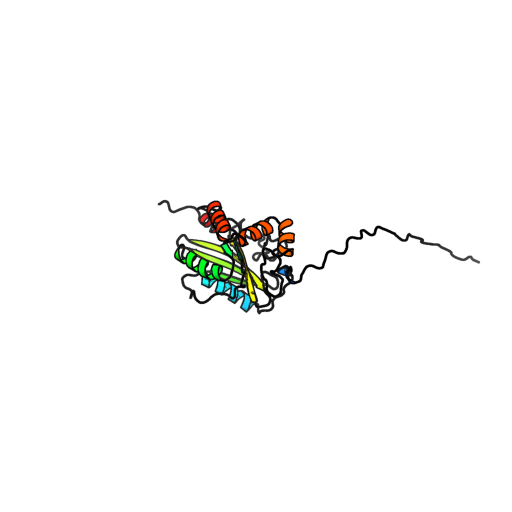 O . LEU A 1 99 ? -2.491 -0.876 -18.148 1.00 93.88 99 LEU A O 1
ATOM 761 N N . ALA A 1 100 ? -2.629 -0.814 -15.905 1.00 92.19 100 ALA A N 1
ATOM 762 C CA . ALA A 1 100 ? -1.279 -0.300 -15.696 1.00 92.19 100 ALA A CA 1
ATOM 763 C C . ALA A 1 100 ? -0.215 -1.227 -16.309 1.00 92.19 100 ALA A C 1
ATOM 765 O O . ALA A 1 100 ? 0.624 -0.755 -17.070 1.00 92.19 100 ALA A O 1
ATOM 766 N N . LEU A 1 101 ? -0.314 -2.542 -16.083 1.00 94.50 101 LEU A N 1
ATOM 767 C CA . LEU A 1 101 ? 0.595 -3.531 -16.675 1.00 94.50 101 LEU A CA 1
ATOM 768 C C . LEU A 1 101 ? 0.526 -3.598 -18.205 1.00 94.50 101 LEU A C 1
ATOM 770 O O . LEU A 1 101 ? 1.516 -3.944 -18.842 1.00 94.50 101 LEU A O 1
ATOM 774 N N . SER A 1 102 ? -0.624 -3.285 -18.810 1.00 93.81 102 SER A N 1
ATOM 775 C CA . SER A 1 102 ? -0.736 -3.232 -20.276 1.00 93.81 102 SER A CA 1
ATOM 776 C C . SER A 1 102 ? 0.001 -2.037 -20.892 1.00 93.81 102 SER A C 1
ATOM 778 O O . SER A 1 102 ? 0.335 -2.074 -22.074 1.00 93.81 102 SER A O 1
ATOM 780 N N . VAL A 1 103 ? 0.255 -0.992 -20.097 1.00 92.25 103 VAL A N 1
ATOM 781 C CA . VAL A 1 103 ? 0.958 0.229 -20.515 1.00 92.25 103 VAL A CA 1
ATOM 782 C C . VAL A 1 103 ? 2.442 0.151 -20.165 1.00 92.25 103 VAL A C 1
ATOM 784 O O . VAL A 1 103 ? 3.279 0.435 -21.015 1.00 92.25 103 VAL A O 1
ATOM 787 N N . GLU A 1 104 ? 2.764 -0.268 -18.940 1.00 92.12 104 GLU A N 1
ATOM 788 C CA . GLU A 1 104 ? 4.132 -0.430 -18.439 1.00 92.12 104 GLU A CA 1
ATOM 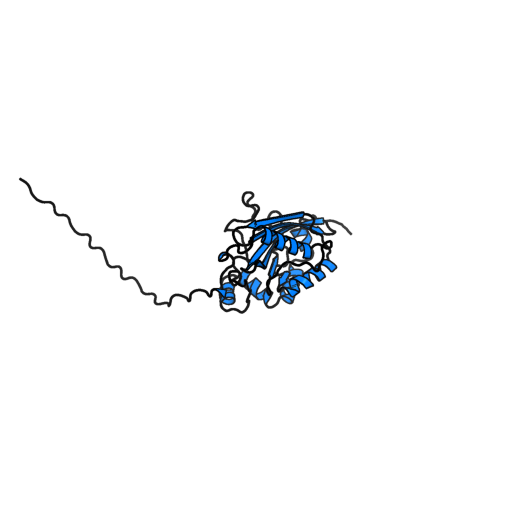789 C C . GLU A 1 104 ? 4.306 -1.856 -17.876 1.00 92.12 104 GLU A C 1
ATOM 791 O O . GLU A 1 104 ? 4.108 -2.093 -16.680 1.00 92.12 104 GLU A O 1
ATOM 796 N N . PRO A 1 105 ? 4.632 -2.838 -18.737 1.00 96.00 105 PRO A N 1
ATOM 797 C CA . PRO A 1 105 ? 4.829 -4.224 -18.328 1.00 96.00 105 PRO A CA 1
ATOM 798 C C . PRO A 1 105 ? 5.973 -4.394 -17.327 1.00 96.00 105 PRO A C 1
ATOM 800 O O . PRO A 1 105 ? 7.053 -3.816 -17.480 1.00 96.00 105 PRO A O 1
ATOM 803 N N . SER A 1 106 ? 5.780 -5.281 -16.354 1.00 97.50 106 SER A N 1
ATOM 804 C CA . SER A 1 106 ? 6.822 -5.667 -15.405 1.00 97.50 106 SER A CA 1
ATOM 805 C C . SER A 1 106 ? 6.754 -7.149 -15.037 1.00 97.50 106 SER A C 1
ATOM 807 O O . SER A 1 106 ? 5.781 -7.855 -15.314 1.00 97.50 106 SER A O 1
ATOM 809 N N . THR A 1 107 ? 7.836 -7.644 -14.442 1.00 98.31 107 THR A N 1
ATOM 810 C CA . THR A 1 107 ? 7.870 -8.929 -13.726 1.00 98.31 107 THR A CA 1
ATOM 811 C C . THR A 1 107 ? 8.410 -8.699 -12.318 1.00 98.31 107 THR A C 1
ATOM 813 O O . THR A 1 107 ? 9.022 -7.664 -12.069 1.00 98.31 107 THR A O 1
ATOM 816 N N . VAL A 1 108 ? 8.221 -9.633 -11.384 1.00 98.25 108 VAL A N 1
ATOM 817 C CA . VAL A 1 108 ? 8.689 -9.494 -9.991 1.00 98.25 108 VAL A CA 1
ATOM 818 C C . VAL A 1 108 ? 9.558 -10.696 -9.611 1.00 98.25 108 VAL A C 1
ATOM 820 O O . VAL A 1 108 ? 9.124 -11.561 -8.845 1.00 98.25 108 VAL A O 1
ATOM 823 N N . PRO A 1 109 ? 10.771 -10.817 -10.186 1.00 96.94 109 PRO A N 1
ATOM 824 C CA . PRO A 1 109 ? 11.615 -12.002 -10.022 1.00 96.94 109 PRO A CA 1
ATOM 825 C C . PRO A 1 109 ? 12.194 -12.163 -8.612 1.00 96.94 109 PRO A C 1
ATOM 827 O O . PRO A 1 109 ? 12.479 -13.288 -8.208 1.00 96.94 109 PRO A O 1
ATOM 830 N N . THR A 1 110 ? 12.360 -11.069 -7.864 1.00 97.25 110 THR A N 1
ATOM 831 C CA . THR A 1 110 ? 12.922 -11.091 -6.508 1.00 97.25 110 THR A CA 1
ATOM 832 C C . THR A 1 110 ? 11.851 -10.702 -5.507 1.00 97.25 110 THR A C 1
ATOM 834 O O . THR A 1 110 ? 11.313 -9.596 -5.587 1.00 97.25 110 THR A O 1
ATOM 837 N N . ARG A 1 111 ? 11.568 -11.597 -4.555 1.00 98.00 111 ARG A N 1
ATOM 838 C CA . ARG A 1 111 ? 10.605 -11.374 -3.473 1.00 98.00 111 ARG A CA 1
ATOM 839 C C . ARG A 1 111 ? 11.141 -11.951 -2.160 1.00 98.00 111 ARG A C 1
ATOM 841 O O . ARG A 1 111 ? 11.297 -13.163 -2.053 1.00 98.00 111 ARG A O 1
ATOM 848 N N . ASP A 1 112 ? 11.408 -11.105 -1.168 1.00 98.56 112 ASP A N 1
ATOM 849 C CA . ASP A 1 112 ? 11.584 -11.514 0.234 1.00 98.56 112 ASP A CA 1
ATOM 850 C C . ASP A 1 112 ? 10.395 -10.964 1.015 1.00 98.56 112 ASP A C 1
ATOM 852 O O . ASP A 1 112 ? 10.317 -9.764 1.262 1.00 98.56 112 ASP A O 1
ATOM 856 N N . CYS A 1 113 ? 9.443 -11.833 1.344 1.00 98.69 113 CYS A N 1
ATOM 857 C CA . CYS A 1 113 ? 8.248 -11.493 2.104 1.00 98.69 113 CYS A CA 1
ATOM 858 C C . CYS A 1 113 ? 8.264 -12.216 3.444 1.00 98.69 113 CYS A C 1
ATOM 860 O O . CYS A 1 113 ? 8.453 -13.434 3.501 1.00 98.69 113 CYS A O 1
ATOM 862 N N . ARG A 1 114 ? 7.994 -11.478 4.521 1.00 98.69 114 ARG A N 1
ATOM 863 C CA . ARG A 1 114 ? 7.986 -12.001 5.889 1.00 98.69 114 ARG A CA 1
ATOM 864 C C . ARG A 1 114 ? 6.697 -11.633 6.593 1.00 98.69 114 ARG A C 1
ATOM 866 O O . ARG A 1 114 ? 6.092 -10.605 6.296 1.00 98.69 114 ARG A O 1
ATOM 873 N N . ALA A 1 115 ? 6.291 -12.485 7.525 1.00 98.56 115 ALA A N 1
ATOM 874 C CA . ALA A 1 115 ? 5.161 -12.223 8.398 1.00 98.56 115 ALA A CA 1
ATOM 875 C C . ALA A 1 115 ? 5.622 -11.700 9.759 1.00 98.56 115 ALA A C 1
ATOM 877 O O . ALA A 1 115 ? 6.673 -12.1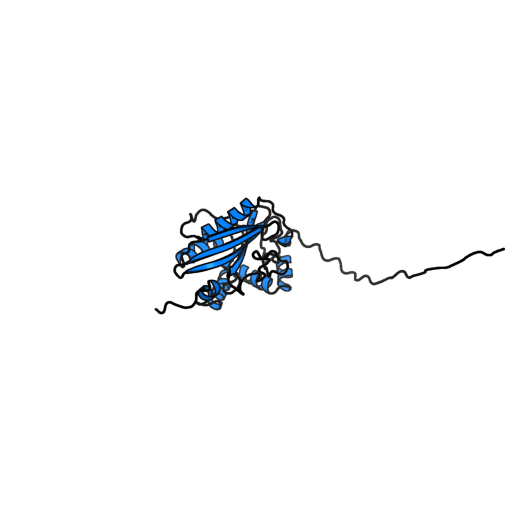03 10.259 1.00 98.56 115 ALA A O 1
ATOM 878 N N . PHE A 1 116 ? 4.800 -10.845 10.362 1.00 98.25 116 PHE A N 1
ATOM 879 C CA . PHE A 1 116 ? 5.100 -10.143 11.607 1.00 98.25 116 PHE A CA 1
ATOM 880 C C . PHE A 1 116 ? 3.973 -10.336 12.631 1.00 98.25 116 PHE A C 1
ATOM 882 O O . PHE A 1 116 ? 2.804 -10.452 12.255 1.00 98.25 116 PHE A O 1
ATOM 889 N N . PRO A 1 117 ? 4.289 -10.364 13.939 1.00 97.25 117 PRO A N 1
ATOM 890 C CA . PRO A 1 117 ? 3.292 -10.561 14.994 1.00 97.25 117 PRO A CA 1
ATOM 891 C C . PRO A 1 117 ? 2.434 -9.313 15.267 1.00 97.25 117 PRO A C 1
ATOM 893 O O . PRO A 1 117 ? 1.456 -9.384 16.014 1.00 97.25 117 PRO A O 1
ATOM 896 N N . VAL A 1 118 ? 2.797 -8.171 14.680 1.00 96.44 118 VAL A N 1
ATOM 897 C CA . VAL A 1 118 ? 2.107 -6.880 14.786 1.00 96.44 118 VAL A CA 1
ATOM 898 C C . VAL A 1 118 ? 1.862 -6.316 13.391 1.00 96.44 118 VAL A C 1
ATOM 900 O O . VAL A 1 118 ? 2.591 -6.643 12.458 1.00 96.44 118 VAL A O 1
ATOM 903 N N . GLN A 1 119 ? 0.837 -5.477 13.244 1.00 96.56 119 GLN A N 1
ATOM 904 C CA . GLN A 1 119 ? 0.546 -4.848 11.957 1.00 96.56 119 GLN A CA 1
ATOM 905 C C . GLN A 1 119 ? 1.693 -3.929 11.506 1.00 96.56 119 GLN A C 1
ATOM 907 O O . GLN A 1 119 ? 2.318 -3.284 12.353 1.00 96.56 119 GLN A O 1
ATOM 912 N N . PRO A 1 120 ? 1.924 -3.802 10.190 1.00 98.06 120 PRO A N 1
ATOM 913 C CA . PRO A 1 120 ? 1.367 -4.636 9.116 1.00 98.06 120 PRO A CA 1
ATOM 914 C C . PRO A 1 120 ? 1.871 -6.090 9.192 1.00 98.06 120 PRO A C 1
ATOM 916 O O . PRO A 1 120 ? 3.065 -6.313 9.404 1.00 98.06 120 PRO A O 1
ATOM 919 N N . PHE A 1 121 ? 0.974 -7.078 9.049 1.00 98.62 121 PHE A N 1
ATOM 920 C CA . PHE A 1 121 ? 1.304 -8.497 9.286 1.00 98.62 121 PHE A CA 1
ATOM 921 C C . PHE A 1 121 ? 2.156 -9.147 8.199 1.00 98.62 121 PHE A C 1
ATOM 923 O O . PHE A 1 121 ? 2.699 -10.222 8.446 1.00 98.62 121 PHE A O 1
ATOM 930 N N . ALA A 1 122 ? 2.295 -8.529 7.027 1.00 98.75 122 ALA A N 1
ATOM 931 C CA . ALA A 1 122 ? 3.314 -8.907 6.059 1.00 98.75 122 ALA A CA 1
ATOM 932 C C . ALA A 1 122 ? 4.070 -7.680 5.567 1.00 98.75 122 ALA A C 1
ATOM 934 O O . ALA A 1 122 ? 3.487 -6.613 5.380 1.00 98.75 122 ALA A O 1
ATOM 935 N N . ARG A 1 123 ? 5.371 -7.852 5.348 1.00 98.69 123 ARG A N 1
ATOM 936 C CA . ARG A 1 123 ? 6.251 -6.838 4.763 1.00 98.69 123 ARG A CA 1
ATOM 937 C C . ARG A 1 123 ? 7.166 -7.528 3.781 1.00 98.69 123 ARG A C 1
ATOM 939 O O . ARG A 1 123 ? 7.593 -8.661 4.025 1.00 98.69 123 ARG A O 1
ATOM 946 N N . CYS A 1 124 ? 7.450 -6.856 2.683 1.00 98.81 124 CYS A N 1
ATOM 947 C CA . CYS A 1 124 ? 8.208 -7.415 1.591 1.00 98.81 124 CYS A CA 1
ATOM 948 C C . CYS A 1 124 ? 9.252 -6.432 1.088 1.00 98.81 124 CYS A C 1
ATOM 950 O O . CYS A 1 124 ? 9.001 -5.235 0.970 1.00 98.81 124 CYS A O 1
ATOM 952 N N . ARG A 1 125 ? 10.412 -6.976 0.741 1.00 98.44 125 ARG A N 1
ATOM 953 C CA . ARG A 1 125 ? 11.418 -6.317 -0.084 1.00 98.44 125 ARG A CA 1
ATOM 954 C C . ARG A 1 125 ? 11.431 -7.040 -1.412 1.00 98.44 125 ARG A C 1
ATOM 956 O O . ARG A 1 125 ? 11.726 -8.236 -1.473 1.00 98.44 125 ARG A O 1
ATOM 963 N N . ILE A 1 126 ? 11.052 -6.335 -2.462 1.00 98.56 126 ILE A N 1
ATOM 964 C CA . ILE A 1 126 ? 10.914 -6.900 -3.800 1.00 98.56 126 ILE A CA 1
ATOM 965 C C . ILE A 1 126 ? 11.715 -6.079 -4.798 1.00 98.56 126 ILE A C 1
ATOM 967 O O . ILE A 1 126 ? 12.144 -4.963 -4.509 1.00 98.56 126 ILE A O 1
ATOM 971 N N . SER A 1 127 ? 11.898 -6.625 -5.995 1.00 98.31 127 SER A N 1
ATOM 972 C CA . SER A 1 127 ? 12.382 -5.853 -7.135 1.00 98.31 127 SER A CA 1
ATOM 973 C C . SER A 1 127 ? 11.503 -6.128 -8.341 1.00 98.31 127 SER A C 1
ATOM 975 O O . SER A 1 127 ? 11.459 -7.261 -8.829 1.00 98.31 127 SER A O 1
ATOM 977 N N . PHE A 1 128 ? 10.804 -5.096 -8.813 1.00 98.25 128 PHE A N 1
ATOM 978 C CA . PHE A 1 128 ? 10.180 -5.131 -10.130 1.00 98.25 128 PHE A CA 1
ATOM 979 C C . PHE A 1 128 ? 11.269 -5.110 -11.192 1.00 98.25 128 PHE A C 1
ATOM 981 O O . PHE A 1 128 ? 12.229 -4.355 -11.088 1.00 98.25 128 PHE A O 1
ATOM 988 N N . GLN A 1 129 ? 11.096 -5.877 -12.254 1.00 98.12 129 GLN A N 1
ATOM 989 C CA . GLN A 1 129 ? 11.894 -5.777 -13.460 1.00 98.12 129 GLN A CA 1
ATOM 990 C C . GLN A 1 129 ? 11.042 -5.132 -14.550 1.00 98.12 129 GLN A C 1
ATOM 992 O O . GLN A 1 129 ? 10.161 -5.780 -15.119 1.00 98.12 129 GLN A O 1
ATOM 997 N N . TYR A 1 130 ? 11.337 -3.867 -14.838 1.00 96.50 130 TYR A N 1
ATOM 998 C CA . TYR A 1 130 ? 10.810 -3.130 -15.986 1.00 96.50 130 TYR A CA 1
ATOM 999 C C . TYR A 1 130 ? 11.775 -3.236 -17.170 1.00 96.50 130 TYR A C 1
ATOM 1001 O O . TYR A 1 130 ? 12.930 -3.644 -17.010 1.00 96.50 130 TYR A O 1
ATOM 1009 N N . ALA A 1 131 ? 11.349 -2.798 -18.357 1.00 93.94 131 ALA A N 1
ATOM 1010 C CA . ALA A 1 131 ? 12.225 -2.729 -19.532 1.00 93.94 131 ALA A CA 1
ATOM 1011 C C . ALA A 1 131 ? 13.471 -1.855 -19.290 1.00 93.94 131 ALA A C 1
ATOM 1013 O O . ALA A 1 131 ? 14.551 -2.141 -19.801 1.00 93.94 131 ALA A O 1
ATOM 1014 N N . ARG A 1 132 ? 13.328 -0.802 -18.477 1.00 93.75 132 ARG A N 1
ATOM 1015 C CA . ARG A 1 132 ? 14.403 0.149 -18.158 1.00 93.75 132 ARG A CA 1
ATOM 1016 C C . ARG A 1 132 ? 15.367 -0.340 -17.078 1.00 93.75 132 ARG A C 1
ATOM 1018 O O . ARG A 1 132 ? 16.454 0.217 -16.959 1.00 93.75 132 ARG A O 1
ATOM 1025 N N . GLY A 1 133 ? 14.990 -1.353 -16.300 1.00 95.00 133 GLY A N 1
ATOM 1026 C CA . GLY A 1 133 ? 15.831 -1.889 -15.235 1.00 95.00 133 GLY A CA 1
ATOM 1027 C C . GLY A 1 133 ? 15.058 -2.361 -14.001 1.00 95.00 133 GLY A C 1
ATOM 1028 O O . GLY A 1 133 ? 13.825 -2.277 -13.960 1.00 95.00 133 GLY A O 1
ATOM 1029 N N . PRO A 1 134 ? 15.789 -2.866 -12.992 1.00 97.12 134 PRO A N 1
ATOM 1030 C CA . PRO A 1 134 ? 15.212 -3.257 -11.715 1.00 97.12 134 PRO A CA 1
ATOM 1031 C C . PRO A 1 134 ? 14.728 -2.031 -10.936 1.00 97.12 134 PRO A C 1
ATOM 1033 O O . PRO A 1 134 ? 15.354 -0.975 -10.979 1.00 97.12 134 PRO A O 1
ATOM 1036 N N . CYS A 1 135 ? 13.636 -2.175 -10.200 1.00 98.00 135 CYS A N 1
ATOM 1037 C CA . CYS A 1 135 ? 13.056 -1.146 -9.353 1.00 98.00 135 CYS A CA 1
ATOM 1038 C C . CYS A 1 135 ? 12.758 -1.762 -7.980 1.00 98.00 135 CYS A C 1
ATOM 1040 O O . CYS A 1 135 ? 11.755 -2.470 -7.836 1.00 98.00 135 CYS A O 1
ATOM 1042 N N . PRO A 1 136 ? 13.652 -1.573 -6.995 1.00 98.19 136 PRO A N 1
ATOM 1043 C CA . PRO A 1 136 ? 13.497 -2.171 -5.681 1.00 98.19 136 PRO A CA 1
ATOM 1044 C C . PRO A 1 136 ? 12.468 -1.388 -4.855 1.00 98.19 136 PRO A C 1
ATOM 1046 O O . PRO A 1 136 ? 12.517 -0.158 -4.785 1.00 98.19 136 PRO A O 1
ATOM 1049 N N . ILE A 1 137 ? 11.535 -2.106 -4.231 1.00 98.50 137 ILE A N 1
ATOM 1050 C CA . ILE A 1 137 ? 10.406 -1.551 -3.472 1.00 98.50 137 ILE A CA 1
ATOM 1051 C C . ILE A 1 137 ? 10.311 -2.262 -2.122 1.00 98.50 137 ILE A C 1
ATOM 1053 O O . ILE A 1 137 ? 10.497 -3.479 -2.024 1.00 98.50 137 ILE A O 1
ATOM 1057 N N . PHE A 1 138 ? 10.012 -1.485 -1.085 1.00 98.62 138 PHE A N 1
ATOM 1058 C CA . PHE A 1 138 ? 9.635 -1.976 0.232 1.00 98.62 138 PHE A CA 1
ATOM 1059 C C . PHE A 1 138 ? 8.129 -1.784 0.379 1.00 98.62 138 PHE A C 1
ATOM 1061 O O . PHE A 1 138 ? 7.644 -0.666 0.218 1.00 98.62 138 PHE A O 1
ATOM 1068 N N . GLU A 1 139 ? 7.384 -2.846 0.664 1.00 98.56 139 GLU A N 1
ATOM 1069 C CA . GLU A 1 139 ? 5.922 -2.790 0.703 1.00 98.56 139 GLU A CA 1
ATOM 1070 C C . GLU A 1 139 ? 5.355 -3.590 1.871 1.00 98.56 139 GLU A C 1
ATOM 1072 O O . GLU A 1 139 ? 5.833 -4.676 2.202 1.00 98.56 139 GLU A O 1
ATOM 1077 N N . GLU A 1 140 ? 4.331 -3.042 2.511 1.00 98.69 140 GLU A N 1
ATOM 1078 C CA . GLU A 1 140 ? 3.709 -3.577 3.713 1.00 98.69 140 GLU A CA 1
ATOM 1079 C C . GLU A 1 140 ? 2.212 -3.777 3.522 1.00 98.69 140 GLU A C 1
ATOM 1081 O O . GLU A 1 140 ? 1.539 -3.006 2.839 1.00 98.69 140 GLU A O 1
ATOM 1086 N N . PHE A 1 141 ? 1.675 -4.802 4.180 1.00 98.88 141 PHE A N 1
ATOM 1087 C CA . PHE A 1 141 ? 0.310 -5.266 3.986 1.00 98.88 141 PHE A CA 1
ATOM 1088 C C . PHE A 1 141 ? -0.409 -5.383 5.328 1.00 98.88 141 PHE A C 1
ATOM 1090 O O . PHE A 1 141 ? -0.050 -6.189 6.193 1.00 98.88 141 PHE A O 1
ATOM 1097 N N . THR A 1 142 ? -1.437 -4.557 5.499 1.00 98.81 142 THR A N 1
ATOM 1098 C CA . THR A 1 142 ? -2.345 -4.579 6.651 1.00 98.81 142 THR A CA 1
ATOM 1099 C C . THR A 1 142 ? -3.526 -5.486 6.348 1.00 98.81 142 THR A C 1
ATOM 1101 O O . THR A 1 142 ? -4.046 -5.472 5.230 1.00 98.81 142 THR A O 1
ATOM 1104 N N . PHE A 1 143 ? -3.968 -6.254 7.346 1.00 98.75 143 PHE A N 1
ATOM 1105 C CA . PHE A 1 143 ? -5.073 -7.206 7.198 1.00 98.75 143 PHE A CA 1
ATOM 1106 C C . PHE A 1 143 ? -6.160 -7.025 8.261 1.00 98.75 143 PHE A C 1
ATOM 1108 O O . PHE A 1 143 ? -5.862 -6.590 9.369 1.00 98.75 143 PHE A O 1
ATOM 1115 N N . ASN A 1 144 ? -7.401 -7.407 7.959 1.00 98.50 144 ASN A N 1
ATOM 1116 C CA . ASN A 1 144 ? -8.470 -7.542 8.960 1.00 98.50 144 ASN A CA 1
ATOM 1117 C C . ASN A 1 144 ? -8.495 -8.942 9.609 1.00 98.50 144 ASN A C 1
ATOM 1119 O O . ASN A 1 144 ? -7.668 -9.807 9.303 1.00 98.50 144 ASN A O 1
ATOM 1123 N N . ASP A 1 145 ? -9.471 -9.185 10.491 1.00 97.62 145 ASP A N 1
ATOM 1124 C CA . ASP A 1 145 ? -9.623 -10.470 11.189 1.00 97.62 145 ASP A CA 1
ATOM 1125 C C . ASP A 1 145 ? -9.997 -11.631 10.257 1.00 97.62 145 ASP A C 1
ATOM 1127 O O . ASP A 1 145 ? -9.721 -12.789 10.579 1.00 97.62 145 ASP A O 1
ATOM 1131 N N . GLN A 1 146 ? -10.595 -11.348 9.095 1.00 98.06 146 GLN A N 1
ATOM 1132 C CA . GLN A 1 146 ? -10.882 -12.364 8.077 1.00 98.06 146 GLN A CA 1
ATOM 1133 C C . GLN A 1 146 ? -9.632 -12.740 7.267 1.00 98.06 146 GLN A C 1
ATOM 1135 O O . GLN A 1 146 ? -9.647 -13.732 6.541 1.00 98.06 146 GLN A O 1
ATOM 1140 N N . GLY A 1 147 ? -8.529 -12.000 7.415 1.00 98.25 147 GLY A N 1
ATOM 1141 C CA . GLY A 1 147 ? -7.324 -12.182 6.613 1.00 98.25 147 GLY A CA 1
ATOM 1142 C C . GLY A 1 147 ? -7.409 -11.521 5.238 1.00 98.25 147 GLY A C 1
ATOM 1143 O O . GLY A 1 147 ? -6.637 -11.885 4.352 1.00 98.25 147 GLY A O 1
ATOM 1144 N N . GLU A 1 148 ? -8.325 -10.574 5.033 1.00 98.75 148 GLU A N 1
ATOM 1145 C CA . GLU A 1 148 ? -8.337 -9.746 3.831 1.00 98.75 148 GLU A CA 1
ATOM 1146 C C . GLU A 1 148 ? -7.324 -8.607 3.964 1.00 98.75 148 GLU A C 1
ATOM 1148 O O . GLU A 1 148 ? -7.192 -8.003 5.026 1.00 98.75 148 GLU A O 1
ATOM 1153 N N . MET A 1 149 ? -6.636 -8.287 2.874 1.00 98.88 149 MET A N 1
ATOM 1154 C CA . MET A 1 149 ? -5.731 -7.152 2.745 1.00 98.88 149 MET A CA 1
ATOM 1155 C C . MET A 1 149 ? -6.536 -5.850 2.673 1.00 98.88 149 MET A C 1
ATOM 1157 O O . MET A 1 149 ? -7.349 -5.663 1.768 1.00 98.88 149 MET A O 1
ATOM 1161 N N . THR A 1 150 ? -6.330 -4.951 3.630 1.00 98.81 150 THR A N 1
ATOM 1162 C CA . THR A 1 150 ? -7.125 -3.723 3.811 1.00 98.81 150 THR A CA 1
ATOM 1163 C C . THR A 1 150 ? -6.353 -2.459 3.469 1.00 98.81 150 THR A C 1
ATOM 1165 O O . THR A 1 150 ? -6.946 -1.468 3.049 1.00 98.81 150 THR A O 1
ATOM 1168 N N . PHE A 1 151 ? -5.034 -2.486 3.620 1.00 98.88 151 PHE A N 1
ATOM 1169 C CA . PHE A 1 151 ? -4.176 -1.352 3.316 1.00 98.88 151 PHE A CA 1
ATOM 1170 C C . PHE A 1 151 ? -2.811 -1.851 2.865 1.00 98.88 151 PHE A C 1
ATOM 1172 O O . PHE A 1 151 ? -2.254 -2.766 3.473 1.00 98.88 151 PHE A O 1
ATOM 1179 N N . ILE A 1 152 ? -2.294 -1.243 1.809 1.00 98.88 152 ILE A N 1
ATOM 1180 C CA . ILE A 1 152 ? -1.004 -1.546 1.209 1.00 98.88 152 ILE A CA 1
ATOM 1181 C C . ILE A 1 152 ? -0.200 -0.261 1.230 1.00 98.88 152 ILE A C 1
ATOM 1183 O O . ILE A 1 152 ? -0.689 0.772 0.772 1.00 98.88 152 ILE A O 1
ATOM 1187 N N . GLU A 1 153 ? 0.999 -0.312 1.784 1.00 98.38 153 GLU A N 1
ATOM 1188 C CA . GLU A 1 153 ? 1.851 0.860 1.927 1.00 98.38 153 GLU A CA 1
ATOM 1189 C C . GLU A 1 153 ? 3.217 0.574 1.313 1.00 98.38 153 GLU A C 1
ATOM 1191 O O . GLU A 1 153 ? 3.846 -0.416 1.678 1.00 98.38 153 GLU A O 1
ATOM 1196 N N . ALA A 1 154 ? 3.653 1.399 0.362 1.00 98.44 154 ALA A N 1
ATOM 1197 C CA . ALA A 1 154 ? 4.857 1.150 -0.423 1.00 98.44 154 ALA A CA 1
ATOM 1198 C C . ALA A 1 154 ? 5.822 2.337 -0.407 1.00 98.44 154 ALA A C 1
ATOM 1200 O O . ALA A 1 154 ? 5.421 3.503 -0.456 1.00 98.44 154 ALA A O 1
ATOM 1201 N N . TRP A 1 155 ? 7.110 2.018 -0.415 1.00 98.56 155 TRP A N 1
ATOM 1202 C CA . TRP A 1 155 ? 8.229 2.945 -0.477 1.00 98.56 155 TRP A CA 1
ATOM 1203 C C . TRP A 1 155 ? 9.221 2.478 -1.534 1.00 98.56 155 TRP A C 1
ATOM 1205 O O . TRP A 1 155 ? 9.372 1.283 -1.791 1.00 98.56 155 TRP A O 1
ATOM 1215 N N . SER A 1 156 ? 9.960 3.422 -2.111 1.00 98.19 156 SER A N 1
ATOM 1216 C CA . SER A 1 156 ? 11.173 3.059 -2.848 1.00 98.19 156 SER A CA 1
ATOM 1217 C C . SER A 1 156 ? 12.162 2.407 -1.882 1.00 98.19 156 SER A C 1
ATOM 1219 O O . SER A 1 156 ? 12.471 2.994 -0.845 1.00 98.19 156 SER A O 1
ATOM 1221 N N . ASP A 1 157 ? 12.701 1.231 -2.211 1.00 97.31 157 ASP A N 1
ATOM 1222 C CA . ASP A 1 157 ? 13.738 0.593 -1.386 1.00 97.31 157 ASP A CA 1
ATOM 1223 C C . ASP A 1 157 ? 15.127 1.154 -1.735 1.00 97.31 157 ASP A C 1
ATOM 1225 O O . ASP A 1 157 ? 16.051 0.437 -2.117 1.00 97.31 157 ASP A O 1
ATOM 1229 N N . GLN A 1 158 ? 15.234 2.481 -1.653 1.00 95.06 158 GLN A N 1
ATOM 1230 C CA . GLN A 1 158 ? 16.415 3.283 -1.964 1.00 95.06 158 GLN A CA 1
ATOM 1231 C C . GLN A 1 158 ? 16.863 4.065 -0.723 1.00 95.06 158 GLN A C 1
ATOM 1233 O O . GLN A 1 158 ? 16.013 4.476 0.073 1.00 95.06 158 GLN A O 1
ATOM 1238 N N . PRO A 1 159 ? 18.170 4.335 -0.552 1.00 92.69 159 PRO A N 1
ATOM 1239 C CA . PRO A 1 159 ? 18.654 5.160 0.552 1.00 92.69 159 PRO A CA 1
ATOM 1240 C C . PRO A 1 159 ? 17.939 6.516 0.626 1.00 92.69 159 PRO A C 1
ATOM 1242 O O . PRO A 1 159 ? 17.843 7.234 -0.370 1.00 92.69 159 PRO A O 1
ATOM 1245 N N . GLY A 1 160 ? 17.444 6.868 1.811 1.00 93.25 160 GLY A N 1
ATOM 1246 C CA . GLY A 1 160 ? 16.721 8.116 2.070 1.00 93.25 160 GLY A CA 1
ATOM 1247 C C . GLY A 1 160 ? 15.250 8.110 1.644 1.00 93.25 160 GLY A C 1
ATOM 1248 O O . GLY A 1 160 ? 14.576 9.120 1.829 1.00 93.25 160 GLY A O 1
ATOM 1249 N N . MET A 1 161 ? 14.745 7.005 1.084 1.00 95.75 161 MET A N 1
ATOM 1250 C CA . MET A 1 161 ? 13.335 6.846 0.691 1.00 95.75 161 MET A CA 1
ATOM 1251 C C . MET A 1 161 ? 12.632 5.685 1.404 1.00 95.75 161 MET A C 1
ATOM 1253 O O . MET A 1 161 ? 11.424 5.513 1.244 1.00 95.75 161 MET A O 1
ATOM 1257 N N . ARG A 1 162 ? 13.371 4.893 2.188 1.00 94.50 162 ARG A N 1
ATOM 1258 C CA . ARG A 1 162 ? 12.830 3.775 2.964 1.00 94.50 162 ARG A CA 1
ATOM 1259 C C . ARG A 1 162 ? 12.047 4.278 4.181 1.00 94.50 162 ARG A C 1
ATOM 1261 O O . ARG A 1 162 ? 12.323 5.369 4.681 1.00 94.50 162 ARG A O 1
ATOM 1268 N N . PRO A 1 163 ? 11.133 3.459 4.732 1.00 95.44 163 PRO A N 1
ATOM 1269 C CA . PRO A 1 163 ? 10.447 3.785 5.985 1.00 95.44 163 PRO A CA 1
ATOM 1270 C C . PRO A 1 163 ? 11.396 3.887 7.191 1.00 95.44 163 PRO A C 1
ATOM 1272 O O . PRO A 1 163 ? 11.056 4.497 8.203 1.00 95.44 163 PRO A O 1
ATOM 1275 N N . THR A 1 164 ? 12.587 3.293 7.093 1.00 94.56 164 THR A N 1
ATOM 1276 C CA . THR A 1 164 ? 13.662 3.402 8.080 1.00 94.56 164 THR A CA 1
ATOM 1277 C C . THR A 1 164 ? 15.022 3.304 7.396 1.00 94.56 164 THR A C 1
ATOM 1279 O O . THR A 1 164 ? 15.187 2.602 6.396 1.00 94.56 164 THR A O 1
ATOM 1282 N N . GLU A 1 165 ? 16.005 3.995 7.963 1.00 92.25 165 GLU A N 1
ATOM 1283 C CA . GLU A 1 165 ? 17.413 3.927 7.563 1.00 92.25 165 GLU A CA 1
ATOM 1284 C C . GLU A 1 165 ? 18.272 3.199 8.609 1.00 92.25 165 GLU A C 1
ATOM 1286 O O . GLU A 1 165 ? 19.482 3.069 8.428 1.00 92.25 165 GLU A O 1
ATOM 1291 N N . ASP A 1 166 ? 17.661 2.716 9.698 1.00 94.38 166 ASP A N 1
ATOM 1292 C CA . ASP A 1 166 ? 18.363 1.976 10.744 1.00 94.38 166 ASP A CA 1
ATOM 1293 C C . ASP A 1 166 ? 18.776 0.584 10.227 1.00 94.38 166 ASP A C 1
ATOM 1295 O O . ASP A 1 166 ? 17.911 -0.255 9.956 1.00 94.38 166 ASP A O 1
ATOM 1299 N N . PRO A 1 167 ? 20.083 0.287 10.097 1.00 92.88 167 PRO A N 1
ATOM 1300 C CA . PRO A 1 167 ? 20.540 -1.024 9.646 1.00 92.88 167 PRO A CA 1
ATOM 1301 C C . PRO A 1 167 ? 20.204 -2.157 10.629 1.00 92.88 167 PRO A C 1
ATOM 1303 O O . PRO A 1 167 ? 20.212 -3.319 10.220 1.00 92.88 167 PRO A O 1
ATOM 1306 N N . ALA A 1 168 ? 19.919 -1.851 11.901 1.00 95.88 168 ALA A N 1
ATOM 1307 C CA . ALA A 1 168 ? 19.464 -2.830 12.887 1.00 95.88 168 ALA A CA 1
ATOM 1308 C C . ALA A 1 168 ? 17.966 -3.156 12.755 1.00 95.88 168 ALA A C 1
ATOM 1310 O O . ALA A 1 168 ? 17.525 -4.181 13.273 1.00 95.88 168 ALA A O 1
ATOM 1311 N N . ASP A 1 169 ? 17.206 -2.333 12.028 1.00 95.88 169 ASP A N 1
ATOM 1312 C CA . ASP A 1 169 ? 15.780 -2.521 11.765 1.00 95.88 169 ASP A CA 1
ATOM 1313 C C . ASP A 1 169 ? 15.483 -2.541 10.251 1.00 95.88 169 ASP A C 1
ATOM 1315 O O . ASP A 1 169 ? 14.761 -1.693 9.729 1.00 95.88 169 ASP A O 1
ATOM 1319 N N . PRO A 1 170 ? 16.000 -3.523 9.489 1.00 95.19 170 PRO A N 1
ATOM 1320 C CA . PRO A 1 170 ? 15.831 -3.564 8.032 1.00 95.19 170 PRO A CA 1
ATOM 1321 C C . PRO A 1 170 ? 14.382 -3.813 7.574 1.00 95.19 170 PRO A C 1
ATOM 1323 O O . PRO A 1 170 ? 14.111 -3.779 6.368 1.00 95.19 170 PRO A O 1
ATOM 1326 N N . TRP A 1 171 ? 13.481 -4.098 8.520 1.00 97.38 171 TRP A N 1
ATOM 1327 C CA . TRP A 1 171 ? 12.059 -4.370 8.312 1.00 97.38 171 TRP A CA 1
ATOM 1328 C C . TRP A 1 171 ? 11.144 -3.301 8.902 1.00 97.38 171 TRP A C 1
ATOM 1330 O O . TRP A 1 171 ? 9.926 -3.464 8.833 1.00 97.38 171 TRP A O 1
ATOM 1340 N N . ALA A 1 172 ? 11.698 -2.211 9.435 1.00 96.56 172 ALA A N 1
ATOM 1341 C CA . ALA A 1 172 ? 10.944 -1.082 9.960 1.00 96.56 172 ALA A CA 1
ATOM 1342 C C . ALA A 1 172 ? 10.000 -1.445 11.134 1.00 96.56 172 ALA A C 1
ATOM 1344 O O . ALA A 1 172 ? 8.934 -0.866 11.304 1.00 96.56 172 ALA A O 1
ATOM 1345 N N . GLU A 1 173 ? 10.326 -2.421 11.974 1.00 95.44 173 GLU A N 1
ATOM 1346 C CA . GLU A 1 173 ? 9.531 -2.791 13.156 1.00 95.44 173 GLU A CA 1
ATOM 1347 C C . GLU A 1 173 ? 9.445 -1.691 14.223 1.00 95.44 173 GLU A C 1
ATOM 1349 O O . GLU A 1 173 ? 8.539 -1.727 15.059 1.00 95.44 173 GLU A O 1
ATOM 1354 N N . GLY A 1 174 ? 10.331 -0.695 14.172 1.00 91.56 174 GLY A N 1
ATOM 1355 C CA . GLY A 1 174 ? 10.386 0.401 15.126 1.00 91.56 174 GLY A CA 1
ATOM 1356 C C . GLY A 1 174 ? 9.085 1.220 15.229 1.00 91.56 174 GLY A C 1
ATOM 1357 O O . GLY A 1 174 ? 8.416 1.489 14.226 1.00 91.56 174 GLY A O 1
ATOM 1358 N N . PRO A 1 175 ? 8.731 1.699 16.438 1.00 88.81 175 PRO A N 1
ATOM 1359 C CA . PRO A 1 175 ? 7.514 2.485 16.667 1.00 88.81 175 PRO A CA 1
ATOM 1360 C C . PRO A 1 175 ? 7.570 3.897 16.065 1.00 88.81 175 PRO A C 1
ATOM 1362 O O . PRO A 1 175 ? 6.539 4.551 15.949 1.00 88.81 175 PRO A O 1
ATOM 1365 N N . SER A 1 176 ? 8.761 4.385 15.708 1.00 89.81 176 SER A N 1
ATOM 1366 C CA . SER A 1 176 ? 8.977 5.706 15.106 1.00 89.81 176 SER A CA 1
ATOM 1367 C C . SER A 1 176 ? 8.776 5.731 13.594 1.00 89.81 176 SER A C 1
ATOM 1369 O O . SER A 1 176 ? 8.903 6.789 12.982 1.00 89.81 176 SER A O 1
ATOM 1371 N N . VAL A 1 177 ? 8.529 4.580 12.974 1.00 95.38 177 VAL A N 1
ATOM 1372 C CA . VAL A 1 177 ? 8.373 4.506 11.527 1.00 95.38 177 VAL A CA 1
ATOM 1373 C C . VAL A 1 177 ? 7.081 5.196 11.116 1.00 95.38 177 VAL A C 1
ATOM 1375 O O . VAL A 1 177 ? 5.994 4.915 11.629 1.00 95.38 177 VAL A O 1
ATOM 1378 N N . HIS A 1 178 ? 7.220 6.099 10.155 1.00 93.94 178 HIS A N 1
ATOM 1379 C CA . HIS A 1 178 ? 6.142 6.936 9.662 1.00 93.94 178 HIS A CA 1
ATOM 1380 C C . HIS A 1 178 ? 5.212 6.147 8.739 1.00 93.94 178 HIS A C 1
ATOM 1382 O O . HIS A 1 178 ? 5.464 6.023 7.543 1.00 93.94 178 HIS A O 1
ATOM 1388 N N . ARG A 1 179 ? 4.143 5.589 9.313 1.00 95.25 179 ARG A N 1
ATOM 1389 C CA . ARG A 1 179 ? 3.123 4.809 8.598 1.00 95.25 179 ARG A CA 1
ATOM 1390 C C . ARG A 1 179 ? 1.778 5.496 8.633 1.00 95.25 179 ARG A C 1
ATOM 1392 O O . ARG A 1 179 ? 1.352 6.010 9.671 1.00 95.25 179 ARG A O 1
ATOM 1399 N N . LEU A 1 180 ? 1.065 5.454 7.521 1.00 97.88 180 LEU A N 1
ATOM 1400 C CA . LEU A 1 180 ? -0.337 5.833 7.463 1.00 97.88 180 LEU A CA 1
ATOM 1401 C C . LEU A 1 180 ? -1.236 4.663 7.892 1.00 97.88 180 LEU A C 1
ATOM 1403 O O . LEU A 1 180 ? -2.221 4.871 8.601 1.00 97.88 180 LEU A O 1
ATOM 1407 N N . SER A 1 181 ? -0.859 3.425 7.561 1.00 97.50 181 SER A N 1
ATOM 1408 C CA . SER A 1 181 ? -1.617 2.199 7.878 1.00 97.50 181 SER A CA 1
ATOM 1409 C C . SER A 1 181 ? -1.895 1.969 9.376 1.00 97.50 181 SER A C 1
ATOM 1411 O O . SER A 1 181 ? -2.836 1.260 9.741 1.00 97.50 181 SER A O 1
ATOM 1413 N N . THR A 1 182 ? -1.120 2.580 10.277 1.00 96.31 182 THR A N 1
ATOM 1414 C CA . THR A 1 182 ? -1.329 2.519 11.737 1.00 96.31 182 THR A CA 1
ATOM 1415 C C . THR A 1 182 ? -2.191 3.655 12.284 1.00 96.31 182 THR A C 1
ATOM 1417 O O . THR A 1 182 ? -2.593 3.605 13.446 1.00 96.31 182 THR A O 1
ATOM 1420 N N . ARG A 1 183 ? -2.502 4.661 11.457 1.00 97.06 183 ARG A N 1
ATOM 1421 C CA . ARG A 1 183 ? -3.247 5.873 11.830 1.00 97.06 183 ARG A CA 1
ATOM 1422 C C . ARG A 1 183 ? -4.629 5.965 11.194 1.00 97.06 183 ARG A C 1
ATOM 1424 O O . ARG A 1 183 ? -5.468 6.692 11.714 1.00 97.06 183 ARG A O 1
ATOM 1431 N N . VAL A 1 184 ? -4.887 5.230 10.110 1.00 98.25 184 VAL A N 1
ATOM 1432 C CA . VAL A 1 184 ? -6.209 5.170 9.465 1.00 98.25 184 VAL A CA 1
ATOM 1433 C C . VAL A 1 184 ? -7.176 4.399 10.374 1.00 98.25 184 VAL A C 1
ATOM 1435 O O . VAL A 1 184 ? -7.016 3.185 10.553 1.00 98.25 184 VAL A O 1
ATOM 1438 N N . PRO A 1 185 ? -8.193 5.059 10.953 1.00 97.88 185 PRO A N 1
ATOM 1439 C CA . PRO A 1 185 ? -9.172 4.361 11.762 1.00 97.88 185 PRO A CA 1
ATOM 1440 C C . PRO A 1 185 ? -10.084 3.483 10.895 1.00 97.88 185 PRO A C 1
ATOM 1442 O O . PRO A 1 185 ? -10.185 3.653 9.677 1.00 97.88 185 PRO A O 1
ATOM 1445 N N . GLY A 1 186 ? -10.675 2.467 11.516 1.00 97.44 186 GLY A N 1
ATOM 1446 C CA . GLY A 1 186 ? -11.418 1.411 10.826 1.00 97.44 186 GLY A CA 1
ATOM 1447 C C . GLY A 1 186 ? -10.573 0.208 10.438 1.00 97.44 186 GLY A C 1
ATOM 1448 O O . GLY A 1 186 ? -11.084 -0.912 10.493 1.00 97.44 186 GLY A O 1
ATOM 1449 N N . LEU A 1 187 ? -9.273 0.387 10.173 1.00 98.00 187 LEU A N 1
ATOM 1450 C CA . LEU A 1 187 ? -8.362 -0.725 9.868 1.00 98.00 187 LEU A CA 1
ATOM 1451 C C . LEU A 1 187 ? -8.183 -1.704 11.036 1.00 98.00 187 LEU A C 1
ATOM 1453 O O . LEU A 1 187 ? -7.813 -2.852 10.814 1.00 98.00 187 LEU A O 1
ATOM 1457 N N . GLY A 1 188 ? -8.442 -1.258 12.265 1.00 97.38 188 GLY A N 1
ATOM 1458 C CA . GLY A 1 188 ? -8.416 -2.085 13.469 1.00 97.38 188 GLY A CA 1
ATOM 1459 C C . GLY A 1 188 ? -9.732 -2.753 13.827 1.00 97.38 188 GLY A C 1
ATOM 1460 O O . GLY A 1 188 ? -9.801 -3.434 14.846 1.00 97.38 188 GLY A O 1
ATOM 1461 N N . SER A 1 189 ? -10.792 -2.509 13.058 1.00 96.50 189 SER A N 1
ATOM 1462 C CA . SER A 1 189 ? -12.068 -3.188 13.265 1.00 96.50 189 SER A CA 1
ATOM 1463 C C . SER A 1 189 ? -11.999 -4.614 12.721 1.00 96.50 189 SER A C 1
ATOM 1465 O O . SER A 1 189 ? -11.173 -4.922 11.860 1.00 96.50 189 SER A O 1
ATOM 1467 N N . ALA A 1 190 ? -12.927 -5.472 13.146 1.00 94.88 190 ALA A N 1
ATOM 1468 C CA . ALA A 1 190 ? -12.997 -6.845 12.652 1.00 94.88 190 ALA A CA 1
ATOM 1469 C C . ALA A 1 190 ? -13.093 -6.925 11.119 1.00 94.88 190 ALA A C 1
ATOM 1471 O O . ALA A 1 190 ? -12.626 -7.902 10.555 1.00 94.88 190 ALA A O 1
ATOM 1472 N N . THR A 1 191 ? -13.670 -5.918 10.449 1.00 95.44 191 THR A N 1
ATOM 1473 C CA . THR A 1 191 ? -13.808 -5.867 8.979 1.00 95.44 191 THR A CA 1
ATOM 1474 C C . THR A 1 191 ? -12.707 -5.060 8.290 1.00 95.44 191 THR A C 1
ATOM 1476 O O . THR A 1 191 ? -12.556 -5.143 7.072 1.00 95.44 191 THR A O 1
ATOM 1479 N N . GLY A 1 192 ? -11.932 -4.265 9.035 1.00 96.38 192 GLY A N 1
ATOM 1480 C CA . GLY A 1 192 ? -10.890 -3.398 8.483 1.00 96.38 192 GLY A CA 1
ATOM 1481 C C . GLY A 1 192 ? -11.392 -2.375 7.456 1.00 96.38 192 GLY A C 1
ATOM 1482 O O . GLY A 1 192 ? -10.648 -2.014 6.543 1.00 96.38 192 GLY A O 1
ATOM 1483 N N . LEU A 1 193 ? -12.665 -1.968 7.528 1.00 96.00 193 LEU A N 1
ATOM 1484 C CA . LEU A 1 193 ? -13.292 -1.151 6.492 1.00 96.00 193 LEU A CA 1
ATOM 1485 C C . LEU A 1 193 ? -12.878 0.325 6.591 1.00 96.00 193 LEU A C 1
ATOM 1487 O O . LEU A 1 193 ? -13.014 0.961 7.634 1.00 96.00 193 LEU A O 1
ATOM 1491 N N . ILE A 1 194 ? -12.463 0.902 5.463 1.00 97.75 194 ILE A N 1
ATOM 1492 C CA . ILE A 1 194 ? -12.179 2.336 5.340 1.00 97.75 194 ILE A CA 1
ATOM 1493 C C . ILE A 1 194 ? -13.482 3.076 5.015 1.00 97.75 194 ILE A C 1
ATOM 1495 O O . ILE A 1 194 ? -14.058 2.903 3.937 1.00 97.75 194 ILE A O 1
ATOM 1499 N N . VAL A 1 195 ? -13.956 3.930 5.926 1.00 97.38 195 VAL A N 1
ATOM 1500 C CA . VAL A 1 195 ? -15.178 4.731 5.737 1.00 97.38 195 VAL A CA 1
ATOM 1501 C C . VAL A 1 195 ? -14.826 6.225 5.759 1.00 97.38 195 VAL A C 1
ATOM 1503 O O . VAL A 1 195 ? -14.851 6.837 6.824 1.00 97.38 195 VAL A O 1
ATOM 1506 N N . PRO A 1 196 ? -14.501 6.837 4.598 1.00 96.75 196 PRO A N 1
ATOM 1507 C CA . PRO A 1 196 ? -13.987 8.212 4.530 1.00 96.75 196 PRO A CA 1
ATOM 1508 C C . PRO A 1 196 ? -14.911 9.273 5.136 1.00 96.75 196 PRO A C 1
ATOM 1510 O O . PRO A 1 196 ? -14.441 10.310 5.588 1.00 96.75 196 PRO A O 1
ATOM 1513 N N . THR A 1 197 ? -16.220 9.016 5.131 1.00 96.94 197 THR A N 1
ATOM 1514 C CA . THR A 1 197 ? -17.265 9.935 5.600 1.00 96.94 197 THR A CA 1
ATOM 1515 C C . THR A 1 197 ? -17.744 9.636 7.019 1.00 96.94 197 THR A C 1
ATOM 1517 O O . THR A 1 197 ? -18.674 10.285 7.488 1.00 96.94 197 THR A O 1
ATOM 1520 N N . ALA A 1 198 ? -17.170 8.641 7.702 1.00 96.56 198 ALA A N 1
ATOM 1521 C CA . ALA A 1 198 ? -17.543 8.357 9.082 1.00 96.56 198 ALA A CA 1
ATOM 1522 C C . ALA A 1 198 ? -17.119 9.506 10.008 1.00 96.56 198 ALA A C 1
ATOM 1524 O O . ALA A 1 198 ? -16.089 10.154 9.790 1.00 96.56 198 ALA A O 1
ATOM 1525 N N . GLU A 1 199 ? -17.883 9.728 11.078 1.00 96.06 199 GLU A N 1
ATOM 1526 C CA . GLU A 1 199 ? -17.601 10.788 12.056 1.00 96.06 199 GLU A CA 1
ATOM 1527 C C . GLU A 1 199 ? -16.208 10.628 12.674 1.00 96.06 199 GLU A C 1
ATOM 1529 O O . GLU A 1 199 ? -15.446 11.589 12.765 1.00 96.06 199 GLU A O 1
ATOM 1534 N N . TRP A 1 200 ? -15.828 9.394 13.015 1.00 94.69 200 TRP A N 1
ATOM 1535 C CA . TRP A 1 200 ? -14.514 9.089 13.577 1.00 94.69 200 TRP A CA 1
ATOM 1536 C C . TRP A 1 200 ? -13.369 9.342 12.588 1.00 94.69 200 TRP A C 1
ATOM 1538 O O . TRP A 1 200 ? -12.299 9.792 12.999 1.00 94.69 200 TRP A O 1
ATOM 1548 N N . MET A 1 201 ? -13.588 9.108 11.290 1.00 97.44 201 MET A N 1
ATOM 1549 C CA . MET A 1 201 ? -12.583 9.351 10.250 1.00 97.44 201 MET A CA 1
ATOM 1550 C C . MET A 1 201 ? -12.389 10.852 10.071 1.00 97.44 201 MET A C 1
ATOM 1552 O O . MET A 1 201 ? -11.264 11.342 10.059 1.00 97.44 201 MET A O 1
ATOM 1556 N N . THR A 1 202 ? -13.500 11.585 10.009 1.00 96.75 202 THR A N 1
ATOM 1557 C CA . THR A 1 202 ? -13.519 13.046 9.893 1.00 96.75 202 THR A CA 1
ATOM 1558 C C . THR A 1 202 ? -12.833 13.700 11.094 1.00 96.75 202 THR A C 1
ATOM 1560 O O . THR A 1 202 ? -11.988 14.578 10.927 1.00 96.75 202 THR A O 1
ATOM 1563 N N . ALA A 1 203 ? -13.128 13.232 12.311 1.00 95.69 203 ALA A N 1
ATOM 1564 C CA . ALA A 1 203 ? -12.503 13.729 13.535 1.00 95.69 203 ALA A CA 1
ATOM 1565 C C . ALA A 1 203 ? -11.001 13.403 13.619 1.00 95.69 203 ALA A C 1
ATOM 1567 O O . ALA A 1 203 ? -10.222 14.199 14.147 1.00 95.69 203 ALA A O 1
ATOM 1568 N N . ALA A 1 204 ? -10.573 12.240 13.118 1.00 96.62 204 ALA A N 1
ATOM 1569 C CA . ALA A 1 204 ? -9.158 11.890 13.033 1.00 96.62 204 ALA A CA 1
ATOM 1570 C C . ALA A 1 204 ? -8.429 12.761 11.995 1.00 96.62 204 ALA A C 1
ATOM 1572 O O . ALA A 1 204 ? -7.426 13.387 12.330 1.00 96.62 204 ALA A O 1
ATOM 1573 N N . ALA A 1 205 ? -8.984 12.887 10.787 1.00 97.81 205 ALA A N 1
ATOM 1574 C CA . ALA A 1 205 ? -8.453 13.724 9.712 1.00 97.81 205 ALA A CA 1
ATOM 1575 C C . ALA A 1 205 ? -8.323 15.203 10.113 1.00 97.81 205 ALA A C 1
ATOM 1577 O O . ALA A 1 205 ? -7.348 15.854 9.758 1.00 97.81 205 ALA A O 1
ATOM 1578 N N . ALA A 1 206 ? -9.241 15.737 10.925 1.00 98.00 206 ALA A N 1
ATOM 1579 C CA . ALA A 1 206 ? -9.151 17.113 11.422 1.00 98.00 206 ALA A CA 1
ATOM 1580 C C . ALA A 1 206 ? -7.884 17.404 12.256 1.00 98.00 206 ALA A C 1
ATOM 1582 O O . ALA A 1 206 ? -7.553 18.566 12.484 1.00 98.00 206 ALA A O 1
ATOM 1583 N N . ARG A 1 207 ? -7.184 16.365 12.731 1.00 97.44 207 ARG A N 1
ATOM 1584 C CA . ARG A 1 207 ? -5.982 16.467 13.576 1.00 97.44 207 ARG A CA 1
ATOM 1585 C C . ARG A 1 207 ? -4.719 15.927 12.907 1.00 97.44 207 ARG A C 1
ATOM 1587 O O . ARG A 1 207 ? -3.639 16.071 13.470 1.00 97.44 207 ARG A O 1
ATOM 1594 N N . ASP A 1 208 ? -4.852 15.309 11.740 1.00 98.12 208 ASP A N 1
ATOM 1595 C CA . ASP A 1 208 ? -3.771 14.633 11.031 1.00 98.12 208 ASP A CA 1
ATOM 1596 C C . ASP A 1 208 ? -3.824 15.023 9.544 1.00 98.12 208 ASP A C 1
ATOM 1598 O O . ASP A 1 208 ? -4.673 14.515 8.806 1.00 98.12 208 ASP A O 1
ATOM 1602 N N . PRO A 1 209 ? -2.946 15.940 9.090 1.00 98.19 209 PRO A N 1
ATOM 1603 C CA . PRO A 1 209 ? -2.962 16.438 7.717 1.00 98.19 209 PRO A CA 1
ATOM 1604 C C . PRO A 1 209 ? -2.757 15.361 6.646 1.00 98.19 209 PRO A C 1
ATOM 1606 O O . PRO A 1 209 ? -3.313 15.476 5.555 1.00 98.19 209 PRO A O 1
ATOM 1609 N N . GLU A 1 210 ? -1.987 14.311 6.931 1.00 98.00 210 GLU A N 1
ATOM 1610 C CA . GLU A 1 210 ? -1.759 13.231 5.966 1.00 98.00 210 GLU A CA 1
ATOM 1611 C C . GLU A 1 210 ? -2.960 12.299 5.889 1.00 98.00 210 GLU A C 1
ATOM 1613 O O . GLU A 1 210 ? -3.362 11.896 4.797 1.00 98.00 210 GLU A O 1
ATOM 1618 N N . LEU A 1 211 ? -3.592 12.011 7.030 1.00 98.50 211 LEU A N 1
ATOM 1619 C CA . LEU A 1 211 ? -4.866 11.303 7.037 1.00 98.50 211 LEU A CA 1
ATOM 1620 C C . LEU A 1 211 ? -5.958 12.126 6.338 1.00 98.50 211 LEU A C 1
ATOM 1622 O O . LEU A 1 211 ? -6.766 11.565 5.601 1.00 98.50 211 LEU A O 1
ATOM 1626 N N . ALA A 1 212 ? -5.972 13.450 6.511 1.00 98.56 212 ALA A N 1
ATOM 1627 C CA . ALA A 1 212 ? -6.877 14.335 5.783 1.00 98.56 212 ALA A CA 1
ATOM 1628 C C . ALA A 1 212 ? -6.644 14.278 4.269 1.00 98.56 212 ALA A C 1
ATOM 1630 O O . ALA A 1 212 ? -7.610 14.204 3.505 1.00 98.56 212 ALA A O 1
ATOM 1631 N N . ASP A 1 213 ? -5.382 14.262 3.829 1.00 98.44 213 ASP A N 1
ATOM 1632 C CA . ASP A 1 213 ? -5.047 14.094 2.417 1.00 98.44 213 ASP A CA 1
ATOM 1633 C C . ASP A 1 213 ? -5.504 12.727 1.900 1.00 98.44 213 ASP A C 1
ATOM 1635 O O . ASP A 1 213 ? -6.193 12.653 0.882 1.00 98.44 213 ASP A O 1
ATOM 1639 N N . PHE A 1 214 ? -5.234 11.650 2.637 1.00 98.62 214 PHE A N 1
ATOM 1640 C CA . PHE A 1 214 ? -5.732 10.315 2.315 1.00 98.62 214 PHE A CA 1
ATOM 1641 C C . PHE A 1 214 ? -7.259 10.289 2.155 1.00 98.62 214 PHE A C 1
ATOM 1643 O O . PHE A 1 214 ? -7.772 9.862 1.117 1.00 98.62 214 PHE A O 1
ATOM 1650 N N . VAL A 1 215 ? -8.002 10.818 3.130 1.00 98.38 215 VAL A N 1
ATOM 1651 C CA . VAL A 1 215 ? -9.471 10.887 3.100 1.00 98.38 215 VAL A CA 1
ATOM 1652 C C . VAL A 1 215 ? -9.955 11.679 1.884 1.00 98.38 215 VAL A C 1
ATOM 1654 O O . VAL A 1 215 ? -10.803 11.194 1.132 1.00 98.38 215 VAL A O 1
ATOM 1657 N N . ARG A 1 216 ? -9.379 12.854 1.619 1.00 98.44 216 ARG A N 1
ATOM 1658 C CA . ARG A 1 216 ? -9.706 13.669 0.439 1.00 98.44 216 ARG A CA 1
ATOM 1659 C C . ARG A 1 216 ? -9.462 12.904 -0.866 1.00 98.44 216 ARG A C 1
ATOM 1661 O O . ARG A 1 216 ? -10.280 12.977 -1.790 1.00 98.44 216 ARG A O 1
ATOM 1668 N N . ARG A 1 217 ? -8.351 12.165 -0.953 1.00 98.44 217 ARG A N 1
ATOM 1669 C CA . ARG A 1 217 ? -7.992 11.360 -2.128 1.00 98.44 217 ARG A CA 1
ATOM 1670 C C . ARG A 1 217 ? -8.973 10.217 -2.345 1.00 98.44 217 ARG A C 1
ATOM 1672 O O . ARG A 1 217 ? -9.431 10.061 -3.468 1.00 98.44 217 ARG A O 1
ATOM 1679 N N . THR A 1 218 ? -9.370 9.487 -1.302 1.00 98.00 218 THR A N 1
ATOM 1680 C CA . THR A 1 218 ? -10.354 8.389 -1.436 1.00 98.00 218 THR A CA 1
ATOM 1681 C C . THR A 1 218 ? -11.712 8.873 -1.956 1.00 98.00 218 THR A C 1
ATOM 1683 O O . THR A 1 218 ? -12.313 8.224 -2.805 1.00 98.00 218 THR A O 1
ATOM 1686 N N . GLN A 1 219 ? -12.165 10.060 -1.539 1.00 97.44 219 GLN A N 1
ATOM 1687 C CA . GLN A 1 219 ? -13.437 10.643 -1.993 1.00 97.44 219 GLN A CA 1
ATOM 1688 C C . GLN A 1 219 ? -13.390 11.199 -3.427 1.00 97.44 219 GLN A C 1
ATOM 1690 O O . GLN A 1 219 ? -14.425 11.477 -4.027 1.00 97.44 219 GLN A O 1
ATOM 1695 N N . SER A 1 220 ? -12.194 11.390 -3.986 1.00 97.19 220 SER A N 1
ATOM 1696 C CA . SER A 1 220 ? -11.987 11.982 -5.311 1.00 97.19 220 SER A CA 1
ATOM 1697 C C . SER A 1 220 ? -10.900 11.245 -6.095 1.00 97.19 220 SER A C 1
ATOM 1699 O O . SER A 1 220 ? -10.077 11.875 -6.764 1.00 97.19 220 SER A O 1
ATOM 1701 N N . PHE A 1 221 ? -10.904 9.910 -5.999 1.00 96.94 221 PHE A N 1
ATOM 1702 C CA . PHE A 1 221 ? -9.787 9.038 -6.374 1.00 96.94 221 PHE A CA 1
ATOM 1703 C C . PHE A 1 221 ? -9.150 9.403 -7.716 1.00 96.94 221 PHE A C 1
ATOM 1705 O O . PHE A 1 221 ? -8.004 9.837 -7.738 1.00 96.94 221 PHE A O 1
ATOM 1712 N N . TYR A 1 222 ? -9.897 9.339 -8.822 1.00 96.25 222 TYR A N 1
ATOM 1713 C CA . TYR A 1 222 ? -9.338 9.583 -10.157 1.00 96.25 222 TYR A CA 1
ATOM 1714 C C . TYR A 1 222 ? -8.780 10.997 -10.345 1.00 96.25 222 TYR A C 1
ATOM 1716 O O . TYR A 1 222 ? -7.738 11.166 -10.971 1.00 96.25 222 TYR A O 1
ATOM 1724 N N . ARG A 1 223 ? -9.438 12.017 -9.777 1.00 97.75 223 ARG A N 1
ATOM 1725 C CA . ARG A 1 223 ? -8.946 13.402 -9.842 1.00 97.75 223 ARG A CA 1
ATOM 1726 C C . ARG A 1 223 ? -7.640 13.541 -9.067 1.00 97.75 223 ARG A C 1
ATOM 1728 O O . ARG A 1 223 ? -6.686 14.132 -9.558 1.00 97.75 223 ARG A O 1
ATOM 1735 N N . SER A 1 224 ? -7.612 12.999 -7.855 1.00 97.94 224 SER A N 1
ATOM 1736 C CA . SER A 1 224 ? -6.447 13.065 -6.980 1.00 97.94 224 SER A CA 1
ATOM 1737 C C . SER A 1 224 ? -5.266 12.250 -7.498 1.00 97.94 224 SER A C 1
ATOM 1739 O O . SER A 1 224 ? -4.125 12.688 -7.366 1.00 97.94 224 SER A O 1
ATOM 1741 N N . TRP A 1 225 ? -5.542 11.092 -8.096 1.00 96.31 225 TRP A N 1
ATOM 1742 C CA . TRP A 1 225 ? -4.556 10.255 -8.762 1.00 96.31 225 TRP A CA 1
ATOM 1743 C C . TRP A 1 225 ? -3.951 10.980 -9.965 1.00 96.31 225 TRP A C 1
ATOM 1745 O O . TRP A 1 225 ? -2.735 11.103 -10.044 1.00 96.31 225 TRP A O 1
ATOM 1755 N N . ALA A 1 226 ? -4.782 11.540 -10.853 1.00 96.56 226 ALA A N 1
ATOM 1756 C CA . ALA A 1 226 ? -4.303 12.256 -12.035 1.00 96.56 226 ALA A CA 1
ATOM 1757 C C . ALA A 1 226 ? -3.441 13.472 -11.664 1.00 96.56 226 ALA A C 1
ATOM 1759 O O . ALA A 1 226 ? -2.400 13.698 -12.278 1.00 96.56 226 ALA A O 1
ATOM 1760 N N . GLN A 1 227 ? -3.841 14.221 -10.629 1.00 97.75 227 GLN A N 1
ATOM 1761 C CA . GLN A 1 227 ? -3.045 15.332 -10.110 1.00 97.75 227 GLN A CA 1
ATOM 1762 C C . GLN A 1 227 ? -1.698 14.847 -9.561 1.00 97.75 227 GLN A C 1
ATOM 1764 O O . GLN A 1 227 ? -0.666 15.376 -9.952 1.00 97.75 227 GLN A O 1
ATOM 1769 N N . ALA A 1 228 ? -1.681 13.809 -8.716 1.00 97.00 228 ALA A N 1
ATOM 1770 C CA . ALA A 1 228 ? -0.431 13.290 -8.158 1.00 97.00 228 ALA A CA 1
ATOM 1771 C C . ALA A 1 228 ? 0.497 12.688 -9.219 1.00 97.00 228 ALA A C 1
ATOM 1773 O O . ALA A 1 228 ? 1.711 12.847 -9.130 1.00 97.00 228 ALA A O 1
ATOM 1774 N N . TYR A 1 229 ? -0.064 12.036 -10.237 1.00 94.69 229 TYR A N 1
ATOM 1775 C CA . TYR A 1 229 ? 0.690 11.559 -11.390 1.00 94.69 229 TYR A CA 1
ATOM 1776 C C . TYR A 1 229 ? 1.373 12.717 -12.131 1.00 94.69 229 TYR A C 1
ATOM 1778 O O . TYR A 1 229 ? 2.569 12.648 -12.423 1.00 94.69 229 TYR A O 1
ATOM 1786 N N . ALA A 1 230 ? 0.640 13.808 -12.383 1.00 95.94 230 ALA A N 1
ATOM 1787 C CA . ALA A 1 230 ? 1.193 15.009 -13.001 1.00 95.94 230 ALA A CA 1
ATOM 1788 C C . ALA A 1 230 ? 2.270 15.675 -12.123 1.00 95.94 230 ALA A C 1
ATOM 1790 O O . ALA A 1 230 ? 3.337 16.017 -12.632 1.00 95.94 230 ALA A O 1
ATOM 1791 N N . ASP A 1 231 ? 2.020 15.803 -10.816 1.00 95.94 231 ASP A N 1
ATOM 1792 C CA . ASP A 1 231 ? 2.934 16.435 -9.854 1.00 95.94 231 ASP A CA 1
ATOM 1793 C C . ASP A 1 231 ? 4.244 15.651 -9.691 1.00 95.94 231 ASP A C 1
ATOM 1795 O O . ASP A 1 231 ? 5.326 16.235 -9.617 1.00 95.94 231 ASP A O 1
ATOM 1799 N N . ALA A 1 232 ? 4.168 14.318 -9.655 1.00 93.62 232 ALA A N 1
ATOM 1800 C CA . ALA A 1 232 ? 5.346 13.461 -9.552 1.00 93.62 232 ALA A CA 1
ATOM 1801 C C . ALA A 1 232 ? 6.235 13.562 -10.805 1.00 93.62 232 ALA A C 1
ATOM 1803 O O . ALA A 1 232 ? 7.470 13.503 -10.704 1.00 93.62 232 ALA A O 1
ATOM 1804 N N . GLY A 1 233 ? 5.612 13.767 -11.968 1.00 93.19 233 GLY A N 1
ATOM 1805 C CA . GLY A 1 233 ? 6.277 14.042 -13.234 1.00 93.19 233 GLY A CA 1
ATOM 1806 C C . GLY A 1 233 ? 7.021 12.840 -13.838 1.00 93.19 233 GLY A C 1
ATOM 1807 O O . GLY A 1 233 ? 7.059 11.745 -13.270 1.00 93.19 233 GLY A O 1
ATOM 1808 N N . PRO A 1 234 ? 7.679 13.030 -14.998 1.00 91.19 234 PRO A N 1
ATOM 1809 C CA . PRO A 1 234 ? 8.307 11.943 -15.761 1.00 91.19 234 PRO A CA 1
ATOM 1810 C C . PRO A 1 234 ? 9.526 11.319 -15.064 1.00 91.19 234 PRO A C 1
ATOM 1812 O O . PRO A 1 234 ? 10.032 10.278 -15.481 1.00 91.19 234 PRO A O 1
ATOM 1815 N N . THR A 1 235 ? 10.028 11.958 -14.007 1.00 92.38 235 THR A N 1
ATOM 1816 C CA . THR A 1 235 ? 11.189 11.501 -13.242 1.00 92.38 235 THR A CA 1
ATOM 1817 C C . THR A 1 235 ? 10.812 10.675 -12.013 1.00 92.38 235 TH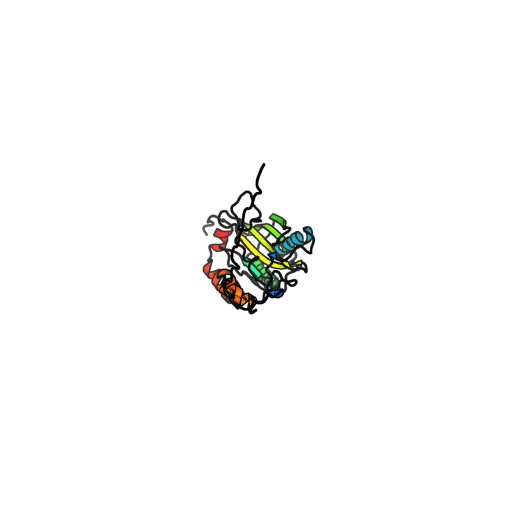R A C 1
ATOM 1819 O O . THR A 1 235 ? 11.720 10.206 -11.333 1.00 92.38 235 THR A O 1
ATOM 1822 N N . ALA A 1 236 ? 9.520 10.437 -11.746 1.00 94.69 236 ALA A N 1
ATOM 1823 C CA . ALA A 1 236 ? 9.061 9.613 -10.625 1.00 94.69 236 ALA A CA 1
ATOM 1824 C C . ALA A 1 236 ? 9.729 8.227 -10.607 1.00 94.69 236 ALA A C 1
ATOM 1826 O O . ALA A 1 236 ? 10.423 7.898 -9.648 1.00 94.69 236 ALA A O 1
ATOM 1827 N N . PHE A 1 237 ? 9.622 7.483 -11.713 1.00 94.31 237 PHE A N 1
ATOM 1828 C CA . PHE A 1 237 ? 10.269 6.179 -11.887 1.00 94.31 237 PHE A CA 1
ATOM 1829 C C . PHE A 1 237 ? 11.799 6.251 -11.797 1.00 94.31 237 PHE A C 1
ATOM 1831 O O . PHE A 1 237 ? 12.358 5.544 -10.964 1.00 94.31 237 PHE A O 1
ATOM 1838 N N . PRO A 1 238 ? 12.503 7.119 -12.559 1.00 94.75 238 PRO A N 1
ATOM 1839 C CA . PRO A 1 238 ? 13.946 7.266 -12.398 1.00 94.75 238 PRO A CA 1
ATOM 1840 C C . PRO A 1 238 ? 14.401 7.527 -10.959 1.00 94.75 238 PRO A C 1
ATOM 1842 O O . PRO A 1 238 ? 15.353 6.901 -10.503 1.00 94.75 238 PRO A O 1
ATOM 1845 N N . ARG A 1 239 ? 13.707 8.407 -10.225 1.00 95.19 239 ARG A N 1
ATOM 1846 C CA . ARG A 1 239 ? 14.033 8.699 -8.823 1.00 95.19 239 ARG A CA 1
ATOM 1847 C C . ARG A 1 239 ? 13.771 7.498 -7.920 1.00 95.19 239 ARG A C 1
ATOM 1849 O O . ARG A 1 239 ? 14.660 7.120 -7.169 1.00 95.19 239 ARG A O 1
ATOM 1856 N N . GLY A 1 240 ? 12.575 6.915 -7.985 1.00 96.44 240 GLY A N 1
ATOM 1857 C CA . GLY A 1 240 ? 12.172 5.871 -7.044 1.00 96.44 240 GLY A CA 1
ATOM 1858 C C . GLY A 1 240 ? 12.844 4.525 -7.304 1.00 96.44 240 GLY A C 1
ATOM 1859 O O . GLY A 1 240 ? 13.208 3.810 -6.377 1.00 96.44 240 GLY A O 1
ATOM 1860 N N . CYS A 1 241 ? 13.123 4.207 -8.566 1.00 96.81 241 CYS A N 1
ATOM 1861 C CA . CYS A 1 241 ? 13.855 2.997 -8.924 1.00 96.81 241 CYS A CA 1
ATOM 1862 C C . CYS A 1 241 ? 15.382 3.158 -8.824 1.00 96.81 241 CYS A C 1
ATOM 1864 O O . CYS A 1 241 ? 16.103 2.177 -8.996 1.00 96.81 241 CYS A O 1
ATOM 1866 N N . GLY A 1 242 ? 15.888 4.373 -8.573 1.00 94.88 242 GLY A N 1
ATOM 1867 C CA . GLY A 1 242 ? 17.326 4.655 -8.561 1.00 94.88 242 GLY A CA 1
ATOM 1868 C C . GLY A 1 242 ? 17.985 4.524 -9.939 1.00 94.88 242 GLY A C 1
ATOM 1869 O O . GLY A 1 242 ? 19.183 4.260 -10.030 1.00 94.88 242 GLY A O 1
ATOM 1870 N N . TRP A 1 243 ? 17.222 4.685 -11.025 1.00 93.19 243 TRP A N 1
ATOM 1871 C CA . TRP A 1 243 ? 17.780 4.667 -12.374 1.00 93.19 243 TRP A CA 1
ATOM 1872 C C . TRP A 1 243 ? 18.554 5.966 -12.606 1.00 93.19 243 TRP A C 1
ATOM 1874 O O . TRP A 1 243 ? 17.970 7.044 -12.746 1.00 93.19 243 TRP A O 1
ATOM 1884 N N . THR A 1 244 ? 19.881 5.875 -12.663 1.00 76.25 244 THR A N 1
ATOM 1885 C CA . THR A 1 244 ? 20.720 6.966 -13.162 1.00 76.25 244 THR A CA 1
ATOM 1886 C C . THR A 1 244 ? 20.326 7.259 -14.615 1.00 76.25 244 THR A C 1
ATOM 1888 O O . THR A 1 244 ? 20.033 6.348 -15.388 1.00 76.25 244 THR A O 1
ATOM 1891 N N . GLN A 1 245 ? 20.225 8.532 -15.007 1.00 56.47 245 GLN A N 1
ATOM 1892 C CA . GLN A 1 245 ? 19.827 8.880 -16.377 1.00 56.47 245 GLN A CA 1
ATOM 1893 C C . GLN A 1 245 ? 20.795 8.283 -17.417 1.00 56.47 245 GLN A C 1
ATOM 1895 O O . GLN A 1 245 ? 21.944 8.708 -17.476 1.00 56.47 245 GLN A O 1
ATOM 1900 N N . ALA A 1 246 ? 20.312 7.342 -18.241 1.00 41.78 246 ALA A N 1
ATOM 1901 C CA . ALA A 1 246 ? 20.286 7.356 -19.720 1.00 41.78 246 ALA A CA 1
ATOM 1902 C C . ALA A 1 246 ? 19.554 6.079 -20.231 1.00 41.78 246 ALA A C 1
ATOM 1904 O O . ALA A 1 246 ? 19.597 5.057 -19.549 1.00 41.78 246 ALA A O 1
ATOM 1905 N N . PRO A 1 247 ? 18.827 6.120 -21.368 1.00 39.88 247 PRO A N 1
ATOM 1906 C CA . PRO A 1 247 ? 19.436 6.405 -22.667 1.00 39.88 247 PRO A CA 1
ATOM 1907 C C . PRO A 1 247 ? 19.100 7.804 -23.191 1.00 39.88 247 PRO A C 1
ATOM 1909 O O . PRO A 1 247 ? 17.956 8.250 -23.119 1.00 39.88 247 PRO A O 1
ATOM 1912 N N . THR A 1 248 ? 20.108 8.480 -23.742 1.00 42.56 248 THR A N 1
ATOM 1913 C CA . THR A 1 248 ? 19.942 9.468 -24.825 1.00 42.56 248 THR A CA 1
ATOM 1914 C C . THR A 1 248 ? 19.300 8.741 -26.032 1.00 42.56 248 THR A C 1
ATOM 1916 O O . THR A 1 248 ? 19.454 7.522 -26.115 1.00 42.56 24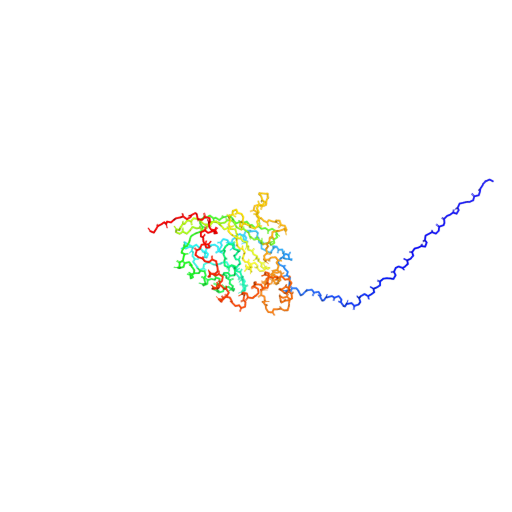8 THR A O 1
ATOM 1919 N N . PRO A 1 249 ? 18.550 9.454 -26.895 1.00 44.59 249 PRO A N 1
ATOM 1920 C CA . PRO A 1 249 ? 17.433 8.937 -27.694 1.00 44.59 249 PRO A CA 1
ATOM 1921 C C . PRO A 1 249 ? 17.766 7.769 -28.623 1.00 44.59 249 PRO A C 1
ATOM 1923 O O . PRO A 1 249 ? 18.913 7.703 -29.120 1.00 44.59 249 PRO A O 1
#

Secondary structure (DSSP, 8-state):
---------------------PPPPPPPPGGG--GGG----S-HHHHHHHHHHHHHTT-TTS-TT----EEEEEEEEE-TTS-EEEEESHHHHHHHHHHHHHHS-EEEEEEEEEE-SSSSSEEEEEEEEETTEEEEEEEEEEE-TT--EEEEEEEE-STTTSS---TT-TT--STTS--STTTSTTTTSTT----TTSHHHHHHHTT-HHHHHHHHHHHTHHHHHHHHHHHH-TTHHHHHTT--S----

Sequence (249 aa):
MTKPTTIARCLALASVTGACGGDPAPAPSPEAALSTALRPRQTPAYYVAQANLYFDTLDTRADPAIVPSYSARVARWEWPPWYLLTGYERMQMITGTRLALSVEPSTVPTRDCRAFPVQPFARCRISFQYARGPCPIFEEFTFNDQGEMTFIEAWSDQPGMRPTEDPADPWAEGPSVHRLSTRVPGLGSATGLIVPTAEWMTAAAARDPELADFVRRTQSFYRSWAQAYADAGPTAFPRGCGWTQAPTP

Foldseek 3Di:
DDDDDDDDDDDDDDDDDDPPPDDPDPDDPLLQDFLQLDWDLDDFVLLQVLVVQLLLCQAPPHDLVRHHQAFQFAFEAEDPLDLGTQDTGPVCSSPVSVVVCVVWPWHWPAWDKGADRGPVGIWIWTWIQTPLGTFTKIKTFQAANVRHTRYMYIWQPDPPTDLDPDPVCSRNPDPPRDDPSRQQTSCNHNRRDRDLPDPSLVVSCVVPVVSVLVSVCNVVVVVSSVVSDVVSPPCRRCVSRVPDDDDDD

pLDDT: mean 90.01, std 17.21, range [30.14, 98.88]

Radius of gyration: 24.41 Å; chains: 1; bounding box: 39×39×115 Å